Protein AF-A0A0F9H5P8-F1 (afdb_monomer_lite)

Foldseek 3Di:
DPQQAFDPLPPPPPPPQKFAQVSQFRHDQAAQVNVCVRPVDGADDADLVDFAERHARQVLVPPDQQDKDKFWDWDDDPNDIDIDIDIDGNVVRHHGRHFADDQAAADDQDAFQKWKAFQPPGDTDGDDQLQKDAQVLLQVVLVQQVFPHKDFDADDDRIGMDGDPPGRIGRMWTHHPLRETDTSSNVVCQQQVRHDPFDWGWDHDSYDIGTGGPVVVGDRHDDPDDHDDRGGDDDDPQWDWDQDPPRRIMIGGPPPVVVVVVVVVVVVVVVVVVVVD

Radius of gyration: 31.93 Å; chains: 1; bounding box: 77×41×96 Å

Structure (mmCIF, N/CA/C/O backbone):
data_AF-A0A0F9H5P8-F1
#
_entry.id   AF-A0A0F9H5P8-F1
#
loop_
_atom_site.group_PDB
_atom_site.id
_atom_site.type_symbol
_atom_site.label_atom_id
_atom_site.label_alt_id
_atom_site.label_comp_id
_atom_site.label_asym_id
_atom_site.label_entity_id
_atom_site.label_seq_id
_atom_site.pdbx_PDB_ins_code
_atom_site.Cartn_x
_atom_site.Cartn_y
_atom_site.Cartn_z
_atom_site.occupancy
_atom_site.B_iso_or_equiv
_atom_site.auth_seq_id
_atom_site.auth_comp_id
_atom_site.auth_asym_id
_atom_site.auth_atom_id
_atom_site.pdbx_PDB_model_num
ATOM 1 N N . MET A 1 1 ? -21.920 -11.836 7.258 1.00 56.94 1 MET A N 1
ATOM 2 C CA . MET A 1 1 ? -21.826 -10.530 7.942 1.00 56.94 1 MET A CA 1
ATOM 3 C C . MET A 1 1 ? -20.749 -9.706 7.250 1.00 56.94 1 MET A C 1
ATOM 5 O O . MET A 1 1 ? -19.663 -10.237 7.044 1.00 56.94 1 MET A O 1
ATOM 9 N N . ASN A 1 2 ? -21.052 -8.481 6.811 1.00 76.88 2 ASN A N 1
ATOM 10 C CA . ASN A 1 2 ? -20.063 -7.608 6.172 1.00 76.88 2 ASN A CA 1
ATOM 11 C C . ASN A 1 2 ? -19.188 -6.967 7.260 1.00 76.88 2 ASN A C 1
ATOM 13 O O . ASN A 1 2 ? -19.676 -6.137 8.017 1.00 76.88 2 ASN A O 1
ATOM 17 N N . ILE A 1 3 ? -17.913 -7.358 7.347 1.00 78.06 3 ILE A N 1
ATOM 18 C CA . ILE A 1 3 ? -16.973 -6.891 8.387 1.00 78.06 3 ILE A CA 1
ATOM 19 C C . ILE A 1 3 ? -16.623 -5.396 8.301 1.00 78.06 3 ILE A C 1
ATOM 21 O O . ILE A 1 3 ? -15.940 -4.882 9.183 1.00 78.06 3 ILE A O 1
ATOM 25 N N . PHE A 1 4 ? -17.051 -4.720 7.232 1.00 83.00 4 PHE A N 1
ATOM 26 C CA . PHE A 1 4 ? -16.803 -3.299 6.984 1.00 83.00 4 PHE A CA 1
ATOM 27 C C . PHE A 1 4 ? -18.052 -2.430 7.089 1.00 83.00 4 PHE A C 1
ATOM 29 O O . PHE A 1 4 ? -17.992 -1.235 6.814 1.00 83.00 4 PHE A O 1
ATOM 36 N N . THR A 1 5 ? -19.190 -3.030 7.416 1.00 78.56 5 THR A N 1
ATOM 37 C CA . THR A 1 5 ? -20.396 -2.288 7.757 1.00 78.56 5 THR A CA 1
ATOM 38 C C . THR A 1 5 ? -20.425 -2.176 9.273 1.00 78.56 5 THR A C 1
ATOM 40 O O . THR A 1 5 ? -20.138 -3.183 9.931 1.00 78.56 5 THR A O 1
ATOM 43 N N . PRO A 1 6 ? -20.759 -1.000 9.836 1.00 75.56 6 PRO A N 1
ATOM 44 C CA . PRO A 1 6 ? -21.049 -0.908 11.253 1.00 75.56 6 PRO A CA 1
ATOM 45 C C . PRO A 1 6 ? -22.032 -2.017 11.596 1.00 75.56 6 PRO A C 1
ATOM 47 O O . PRO A 1 6 ? -23.073 -2.157 10.946 1.00 75.56 6 PRO A O 1
ATOM 50 N N . THR A 1 7 ? -21.683 -2.845 12.570 1.00 73.06 7 THR A N 1
ATOM 51 C CA . THR A 1 7 ? -22.645 -3.819 13.065 1.00 73.06 7 THR A CA 1
ATOM 52 C C . THR A 1 7 ? -23.788 -2.988 13.626 1.00 73.06 7 THR A C 1
ATOM 54 O O . THR A 1 7 ? -23.564 -2.217 14.562 1.00 73.06 7 THR A O 1
ATOM 57 N N . ALA A 1 8 ? -24.974 -3.060 13.000 1.00 54.75 8 ALA A N 1
ATOM 58 C CA . ALA A 1 8 ? -26.185 -2.530 13.611 1.00 54.75 8 ALA A CA 1
ATOM 59 C C . ALA A 1 8 ? -26.162 -3.079 15.025 1.00 54.75 8 ALA A C 1
ATOM 61 O O . ALA A 1 8 ? -25.988 -4.287 15.159 1.00 54.75 8 ALA A O 1
ATOM 62 N N . ALA A 1 9 ? -26.175 -2.196 16.024 1.00 50.94 9 ALA A N 1
ATOM 63 C CA . ALA A 1 9 ? -26.099 -2.582 17.418 1.00 50.94 9 ALA A CA 1
ATOM 64 C C . ALA A 1 9 ? -27.133 -3.686 17.638 1.00 50.94 9 ALA A C 1
ATOM 66 O O . ALA A 1 9 ? -28.323 -3.402 17.754 1.00 50.94 9 ALA A O 1
ATOM 67 N N . GLU A 1 10 ? -26.710 -4.952 17.604 1.00 50.00 10 GLU A N 1
ATOM 68 C CA . GLU A 1 10 ? -27.550 -6.006 18.117 1.00 50.00 10 GLU A CA 1
ATOM 69 C C . GLU A 1 10 ? -27.651 -5.614 19.578 1.00 50.00 10 GLU A C 1
ATOM 71 O O . GLU A 1 10 ? -26.646 -5.522 20.292 1.00 50.00 10 GLU A O 1
ATOM 76 N N . ILE A 1 11 ? -28.860 -5.216 19.970 1.00 52.25 11 ILE A N 1
ATOM 77 C CA . ILE A 1 11 ? -29.235 -5.147 21.367 1.00 52.25 11 ILE A CA 1
ATOM 78 C C . ILE A 1 11 ? -28.960 -6.568 21.842 1.00 52.25 11 ILE A C 1
ATOM 80 O O . ILE A 1 11 ? -29.710 -7.491 21.516 1.00 52.25 11 ILE A O 1
ATOM 84 N N . PHE A 1 12 ? -27.792 -6.756 22.462 1.00 55.97 12 PHE A N 1
ATOM 85 C CA . PHE A 1 12 ? -27.402 -8.040 23.015 1.00 55.97 12 PHE A CA 1
ATOM 86 C C . PHE A 1 12 ? -28.536 -8.469 23.930 1.00 55.97 12 PHE A C 1
ATOM 88 O O . PHE A 1 12 ? -29.183 -7.606 24.536 1.00 55.97 12 PHE A O 1
ATOM 95 N N . PRO A 1 13 ? -28.866 -9.766 23.919 1.00 49.66 13 PRO A N 1
ATOM 96 C CA . PRO A 1 13 ? -30.153 -10.203 24.400 1.00 49.66 13 PRO A CA 1
ATOM 97 C C . PRO A 1 13 ? -30.341 -9.691 25.841 1.00 49.66 13 PRO A C 1
ATOM 99 O O . PRO A 1 13 ? -29.391 -9.697 26.631 1.00 49.66 13 PRO A O 1
ATOM 102 N N . PRO A 1 14 ? -31.528 -9.137 26.155 1.00 52.06 14 PRO A N 1
ATOM 103 C CA . PRO A 1 14 ? -31.796 -8.406 27.399 1.00 52.06 14 PRO A CA 1
ATOM 104 C C . PRO A 1 14 ? -31.670 -9.266 28.671 1.00 52.06 14 PRO A C 1
ATOM 106 O O . PRO A 1 14 ? -31.975 -8.799 29.763 1.00 52.06 14 PRO A O 1
ATOM 109 N N . ASP A 1 15 ? -31.258 -10.523 28.531 1.00 58.97 15 ASP A N 1
ATOM 110 C CA . ASP A 1 15 ? -31.030 -11.510 29.576 1.00 58.97 15 ASP A CA 1
ATOM 111 C C . ASP A 1 15 ? -29.570 -11.569 30.068 1.00 58.97 15 ASP A C 1
ATOM 113 O O . ASP A 1 15 ? -29.318 -12.148 31.127 1.00 58.97 15 ASP A O 1
ATOM 117 N N . LEU A 1 16 ? -28.603 -10.965 29.363 1.00 66.50 16 LEU A N 1
ATOM 118 C CA . LEU A 1 16 ? -27.221 -10.874 29.846 1.00 66.50 16 LEU A CA 1
ATOM 119 C C . LEU A 1 16 ? -27.033 -9.670 30.774 1.00 66.50 16 LEU A C 1
ATOM 121 O O . LEU A 1 16 ? -26.743 -8.563 30.331 1.00 66.50 16 LEU A O 1
ATOM 125 N N . GLU A 1 17 ? -27.101 -9.929 32.082 1.00 78.00 17 GLU A N 1
ATOM 126 C CA . GLU A 1 17 ? -26.876 -8.932 33.142 1.00 78.00 17 GLU A CA 1
ATOM 127 C C . GLU A 1 17 ? -25.480 -8.276 33.054 1.00 78.00 17 GLU A C 1
ATOM 129 O O . GLU A 1 17 ? -25.286 -7.118 33.433 1.00 78.00 17 GLU A O 1
ATOM 134 N N . ILE A 1 18 ? -24.495 -9.020 32.534 1.00 83.38 18 ILE A N 1
ATOM 135 C CA . ILE A 1 18 ? -23.106 -8.587 32.362 1.00 83.38 18 ILE A CA 1
ATOM 136 C C . ILE A 1 18 ? -22.553 -9.147 31.049 1.00 83.38 18 ILE A C 1
ATOM 138 O O . ILE A 1 18 ? -22.651 -10.349 30.796 1.00 83.38 18 ILE A O 1
ATOM 142 N N . TYR A 1 19 ? -21.895 -8.309 30.244 1.00 85.81 19 TYR A N 1
ATOM 143 C CA . TYR A 1 19 ? -21.224 -8.756 29.022 1.00 85.81 19 TYR A CA 1
ATOM 144 C C . TYR A 1 19 ? -19.931 -7.976 28.704 1.00 85.81 19 TYR A C 1
ATOM 146 O O . TYR A 1 19 ? -19.702 -6.877 29.226 1.00 85.81 19 TYR A O 1
ATOM 154 N N . PRO A 1 20 ? -19.027 -8.531 27.868 1.00 87.06 20 PRO A N 1
ATOM 155 C CA . PRO A 1 20 ? -17.746 -7.900 27.566 1.00 87.06 20 PRO A CA 1
ATOM 156 C C . PRO A 1 20 ? -17.921 -6.584 26.815 1.00 87.06 20 PRO A C 1
ATOM 158 O O . PRO A 1 20 ? -18.622 -6.521 25.810 1.00 87.06 20 PRO A O 1
ATOM 161 N N . VAL A 1 21 ? -17.174 -5.553 27.203 1.00 87.75 21 VAL A N 1
ATOM 162 C CA . VAL A 1 21 ? -17.231 -4.240 26.537 1.00 87.75 21 VAL A CA 1
ATOM 163 C C . VAL A 1 21 ? -16.842 -4.274 25.051 1.00 87.75 21 VAL A C 1
ATOM 165 O O . VAL A 1 21 ? -17.255 -3.413 24.281 1.00 87.75 21 VAL A O 1
ATOM 168 N N . ALA A 1 22 ? -16.108 -5.304 24.614 1.00 86.69 22 ALA A N 1
ATOM 169 C CA . ALA A 1 22 ? -15.807 -5.542 23.202 1.00 86.69 22 ALA A CA 1
ATOM 170 C C . ALA A 1 22 ? -17.071 -5.697 22.333 1.00 86.69 22 ALA A C 1
ATOM 172 O O . ALA A 1 22 ? -17.008 -5.448 21.133 1.00 86.69 22 ALA A O 1
ATOM 173 N N . MET A 1 23 ? -18.211 -6.055 22.932 1.00 87.06 23 MET A N 1
ATOM 174 C CA . MET A 1 23 ? -19.513 -6.105 22.263 1.00 87.06 23 MET A CA 1
ATOM 175 C C . MET A 1 23 ? -20.056 -4.721 21.880 1.00 87.06 23 MET A C 1
ATOM 177 O O . MET A 1 23 ? -20.926 -4.627 21.023 1.00 87.06 23 MET A O 1
ATOM 181 N N . LEU A 1 24 ? -19.534 -3.634 22.459 1.00 89.25 24 LEU A N 1
ATOM 182 C CA . LEU A 1 24 ? -19.890 -2.276 22.038 1.00 89.25 24 LEU A CA 1
ATOM 183 C C . LEU A 1 24 ? -19.182 -1.848 20.745 1.00 89.25 24 LEU A C 1
ATOM 185 O O . LEU A 1 24 ? -19.555 -0.828 20.167 1.00 89.25 24 LEU A O 1
ATOM 189 N N . ALA A 1 25 ? -18.143 -2.566 20.305 1.00 91.56 25 ALA A N 1
ATOM 190 C CA . ALA A 1 25 ? -17.364 -2.201 19.127 1.00 91.56 25 ALA A CA 1
ATOM 191 C C . ALA A 1 25 ? -18.203 -2.314 17.845 1.00 91.56 25 ALA A C 1
ATOM 193 O O . ALA A 1 25 ? -18.763 -3.365 17.548 1.00 91.56 25 ALA A O 1
ATOM 194 N N . LEU A 1 26 ? -18.232 -1.245 17.045 1.00 92.56 26 LEU A N 1
ATOM 195 C CA . LEU A 1 26 ? -18.988 -1.205 15.787 1.00 92.56 26 LEU A CA 1
ATOM 196 C C . LEU A 1 26 ? -18.346 -2.050 14.680 1.00 92.56 26 LEU A C 1
ATOM 198 O O . LEU A 1 26 ? -19.028 -2.463 13.741 1.00 92.56 26 LEU A O 1
ATOM 202 N N . PHE A 1 27 ? -17.045 -2.324 14.798 1.00 93.31 27 PHE A N 1
ATOM 203 C CA . PHE A 1 27 ? -16.263 -3.072 13.819 1.00 93.31 27 PHE A CA 1
ATOM 204 C C . PHE A 1 27 ? -15.384 -4.125 14.497 1.00 93.31 27 PHE A C 1
ATOM 206 O O . PHE A 1 27 ? -14.883 -3.907 15.604 1.00 93.31 27 PHE A O 1
ATOM 213 N N . PRO A 1 28 ? -15.103 -5.252 13.826 1.00 91.88 28 PRO A N 1
ATOM 214 C CA . PRO A 1 28 ? -14.116 -6.201 14.311 1.00 91.88 28 PRO A CA 1
ATOM 215 C C . PRO A 1 28 ? -12.698 -5.619 14.234 1.00 91.88 28 PRO A C 1
ATOM 217 O O . PRO A 1 28 ? -12.333 -4.922 13.289 1.00 91.88 28 PRO A O 1
ATOM 220 N N . ARG A 1 29 ? -11.842 -5.997 15.191 1.00 92.62 29 ARG A N 1
ATOM 221 C CA . ARG A 1 29 ? -10.393 -5.751 15.114 1.00 92.62 29 ARG A CA 1
ATOM 222 C C . ARG A 1 29 ? -9.750 -6.689 14.085 1.00 92.62 29 ARG A C 1
ATOM 224 O O . ARG A 1 29 ? -9.673 -7.906 14.306 1.00 92.62 29 ARG A O 1
ATOM 231 N N . LEU A 1 30 ? -9.249 -6.126 12.988 1.00 93.81 30 LEU A N 1
ATOM 232 C CA . LEU A 1 30 ? -8.639 -6.851 11.874 1.00 93.81 30 LEU A CA 1
ATOM 233 C C . LEU A 1 30 ? -7.114 -7.017 12.007 1.00 93.81 30 LEU A C 1
ATOM 235 O O . LEU A 1 30 ? -6.375 -6.182 12.535 1.00 93.81 30 LEU A O 1
ATOM 239 N N . THR A 1 31 ? -6.638 -8.129 11.456 1.00 92.88 31 THR A N 1
ATOM 240 C CA . THR A 1 31 ? -5.234 -8.393 11.112 1.00 92.88 31 THR A CA 1
ATOM 241 C C . THR A 1 31 ? -5.159 -8.660 9.610 1.00 92.88 31 THR A C 1
ATOM 243 O O . THR A 1 31 ? -6.193 -8.897 8.983 1.00 92.88 31 THR A O 1
ATOM 246 N N . ARG A 1 32 ? -3.960 -8.660 9.010 1.00 92.50 32 ARG A N 1
ATOM 247 C CA . ARG A 1 32 ? -3.812 -8.987 7.577 1.00 92.50 32 ARG A CA 1
ATOM 248 C C . ARG A 1 32 ? -4.370 -10.382 7.254 1.00 92.50 32 ARG A C 1
ATOM 250 O O . ARG A 1 32 ? -5.042 -10.547 6.241 1.00 92.50 32 ARG A O 1
ATOM 257 N N . ALA A 1 33 ? -4.177 -11.346 8.160 1.00 91.81 33 ALA A N 1
ATOM 258 C CA . ALA A 1 33 ? -4.736 -12.694 8.049 1.00 91.81 33 ALA A CA 1
ATOM 259 C C . ALA A 1 33 ? -6.273 -12.702 8.107 1.00 91.81 33 ALA A C 1
ATOM 261 O O . ALA A 1 33 ? -6.904 -13.276 7.223 1.00 91.81 33 ALA A O 1
ATOM 262 N N . LYS A 1 34 ? -6.882 -12.014 9.089 1.00 92.81 34 LYS A N 1
ATOM 263 C CA . LYS A 1 34 ? -8.350 -11.895 9.171 1.00 92.81 34 LYS A CA 1
ATOM 264 C C . LYS A 1 34 ? -8.925 -11.190 7.944 1.00 92.81 34 LYS A C 1
ATOM 266 O O . LYS A 1 34 ? -9.921 -11.645 7.400 1.00 92.81 34 LYS A O 1
ATOM 271 N N . TYR A 1 35 ? -8.287 -10.111 7.482 1.00 93.88 35 TYR A N 1
ATOM 272 C CA . TYR A 1 35 ? -8.702 -9.419 6.261 1.00 93.88 35 TYR A CA 1
ATOM 273 C C . TYR A 1 35 ? -8.726 -10.391 5.077 1.00 93.88 35 TYR A C 1
ATOM 275 O O . TYR A 1 35 ? -9.774 -10.550 4.463 1.00 93.88 35 TYR A O 1
ATOM 283 N N . ARG A 1 36 ? -7.624 -11.118 4.834 1.00 94.06 36 ARG A N 1
ATOM 284 C CA . ARG A 1 36 ? -7.530 -12.103 3.744 1.00 94.06 36 ARG A CA 1
ATOM 285 C C . ARG A 1 36 ? -8.567 -13.216 3.862 1.00 94.06 36 ARG A C 1
ATOM 287 O O . ARG A 1 36 ? -9.157 -13.597 2.859 1.00 94.06 36 ARG A O 1
ATOM 294 N N . GLN A 1 37 ? -8.828 -13.702 5.074 1.00 93.25 37 GLN A N 1
ATOM 295 C CA . GLN A 1 37 ? -9.871 -14.696 5.322 1.00 93.25 37 GLN A CA 1
ATOM 296 C C . GLN A 1 37 ? -11.271 -14.179 4.952 1.00 93.25 37 GLN A C 1
ATOM 298 O O . GLN A 1 37 ? -12.082 -14.943 4.436 1.00 93.25 37 GLN A O 1
ATOM 303 N N . HIS A 1 38 ? -11.563 -12.902 5.215 1.00 90.50 38 HIS A N 1
ATOM 304 C CA . HIS A 1 38 ? -12.881 -12.316 4.970 1.00 90.50 38 HIS A CA 1
ATOM 305 C C . HIS A 1 38 ? -13.091 -11.813 3.537 1.00 90.50 38 HIS A C 1
ATOM 307 O O . HIS A 1 38 ? -14.225 -11.840 3.065 1.00 90.50 38 HIS A O 1
ATOM 313 N N . THR A 1 39 ? -12.047 -11.332 2.858 1.00 92.25 39 THR A N 1
ATOM 314 C CA . THR A 1 39 ? -12.164 -10.714 1.523 1.00 92.25 39 THR A CA 1
ATOM 315 C C . THR A 1 39 ? -11.650 -11.593 0.389 1.00 92.25 39 THR A C 1
ATOM 317 O O . THR A 1 39 ? -11.977 -11.335 -0.762 1.00 92.25 39 THR A O 1
ATOM 320 N N . GLY A 1 40 ? -10.825 -12.603 0.683 1.00 93.94 40 GLY A N 1
ATOM 321 C CA . GLY A 1 40 ? -10.060 -13.336 -0.331 1.00 93.94 40 GLY A CA 1
ATOM 322 C C . GLY A 1 40 ? -8.868 -12.550 -0.893 1.00 93.94 40 GLY A C 1
ATOM 323 O O . GLY A 1 40 ? -8.091 -13.089 -1.676 1.00 93.94 40 GLY A O 1
ATOM 324 N N . GLU A 1 41 ? -8.678 -11.302 -0.461 1.00 93.56 41 GLU A N 1
ATOM 325 C CA . GLU A 1 41 ? -7.643 -10.393 -0.947 1.00 93.56 41 GLU A CA 1
ATOM 326 C C . GLU A 1 41 ? -6.638 -10.077 0.159 1.00 93.56 41 GLU A C 1
ATOM 328 O O . GLU A 1 41 ? -6.952 -10.067 1.347 1.00 93.56 41 GLU A O 1
ATOM 333 N N . GLN A 1 42 ? -5.402 -9.756 -0.204 1.00 93.88 42 GLN A N 1
ATOM 334 C CA . GLN A 1 42 ? -4.469 -9.190 0.762 1.00 93.88 42 GLN A CA 1
ATOM 335 C C . GLN A 1 42 ? -4.861 -7.742 1.113 1.00 93.88 42 GLN A C 1
ATOM 337 O O . GLN A 1 42 ? -5.322 -6.991 0.261 1.00 93.88 42 GLN A O 1
ATOM 342 N N . ALA A 1 43 ? -4.648 -7.331 2.366 1.00 92.94 43 ALA A N 1
ATOM 343 C CA . ALA A 1 43 ? -4.854 -5.942 2.775 1.00 92.94 43 ALA A CA 1
ATOM 344 C C . ALA A 1 43 ? -3.888 -4.988 2.046 1.00 92.94 43 ALA A C 1
ATOM 346 O O . ALA A 1 43 ? -2.765 -5.410 1.750 1.00 9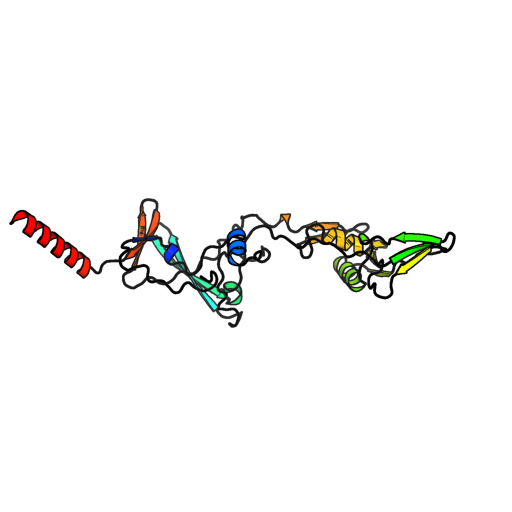2.94 43 ALA A O 1
ATOM 347 N N . PRO A 1 44 ? -4.252 -3.709 1.833 1.00 92.38 44 PRO A N 1
ATOM 348 C CA . PRO A 1 44 ? -3.357 -2.715 1.239 1.00 92.38 44 PRO A CA 1
ATOM 349 C C . PRO A 1 44 ? -1.970 -2.655 1.913 1.00 92.38 44 PRO A C 1
ATOM 351 O O . PRO A 1 44 ? -1.824 -3.107 3.061 1.00 92.38 44 PRO A O 1
ATOM 354 N N . PRO A 1 45 ? -0.939 -2.140 1.220 1.00 90.81 45 PRO A N 1
ATOM 355 C CA . PRO A 1 45 ? 0.378 -1.928 1.813 1.00 90.81 45 PRO A CA 1
ATOM 356 C C . PRO A 1 45 ? 0.308 -1.099 3.101 1.00 90.81 45 PRO A C 1
ATOM 358 O O . PRO A 1 45 ? -0.536 -0.218 3.239 1.00 90.81 45 PRO A O 1
ATOM 361 N N . TRP A 1 46 ? 1.192 -1.402 4.052 1.00 89.94 46 TRP A N 1
ATOM 362 C CA . TRP A 1 46 ? 1.354 -0.602 5.265 1.00 89.94 46 TRP A CA 1
ATOM 363 C C . TRP A 1 46 ? 1.916 0.784 4.922 1.00 89.94 46 TRP A C 1
ATOM 365 O O . TRP A 1 46 ? 2.897 0.882 4.183 1.00 89.94 46 TRP A O 1
ATOM 375 N N . GLU A 1 47 ? 1.332 1.838 5.495 1.00 89.50 47 GLU A N 1
ATOM 376 C CA . GLU A 1 47 ? 1.779 3.225 5.341 1.00 89.50 47 GLU A CA 1
ATOM 377 C C . GLU A 1 47 ? 2.340 3.750 6.677 1.00 89.50 47 GLU A C 1
ATOM 379 O O . GLU A 1 47 ? 1.566 4.179 7.540 1.00 89.50 47 GLU A O 1
ATOM 384 N N . PRO A 1 48 ? 3.679 3.773 6.866 1.00 84.88 48 PRO A N 1
ATOM 385 C CA . PRO A 1 48 ? 4.300 4.177 8.131 1.00 84.88 48 PRO A CA 1
ATOM 386 C C . PRO A 1 48 ? 3.990 5.614 8.561 1.00 84.88 48 PRO A C 1
ATOM 388 O O . PRO A 1 48 ? 4.076 5.942 9.741 1.00 84.88 48 PRO A O 1
ATOM 391 N N . SER A 1 49 ? 3.628 6.499 7.630 1.00 88.06 49 SER A N 1
ATOM 392 C CA . SER A 1 49 ? 3.242 7.876 7.954 1.00 88.06 49 SER A CA 1
ATOM 393 C C . SER A 1 49 ? 1.922 7.946 8.727 1.00 88.06 49 SER A C 1
ATOM 395 O O . SER A 1 49 ? 1.725 8.871 9.515 1.00 88.06 49 SER A O 1
ATOM 397 N N . ARG A 1 50 ? 1.048 6.947 8.586 1.00 89.38 50 ARG A N 1
ATOM 398 C CA . ARG A 1 50 ? -0.261 6.875 9.240 1.00 89.38 50 ARG A CA 1
ATOM 399 C C . ARG A 1 50 ? -0.208 5.966 10.464 1.00 89.38 50 ARG A C 1
ATOM 401 O O . ARG A 1 50 ? 0.572 5.022 10.517 1.00 89.38 50 ARG A O 1
ATOM 408 N N . ARG A 1 51 ? -1.060 6.241 11.455 1.00 91.56 51 ARG A N 1
ATOM 409 C CA . ARG A 1 51 ? -1.205 5.379 12.641 1.00 91.56 51 ARG A CA 1
ATOM 410 C C . ARG A 1 51 ? -1.766 4.016 12.242 1.00 91.56 51 ARG A C 1
ATOM 412 O O . ARG A 1 51 ? -2.491 3.908 11.250 1.00 91.56 51 ARG A O 1
ATOM 419 N N . ILE A 1 52 ? -1.493 2.995 13.052 1.00 93.56 52 ILE A N 1
ATOM 420 C CA . ILE A 1 52 ? -2.176 1.702 12.937 1.00 93.56 52 ILE A CA 1
ATOM 421 C C . ILE A 1 52 ? -3.688 1.925 13.047 1.00 93.56 52 ILE A C 1
ATOM 423 O O . ILE A 1 52 ? -4.157 2.632 13.942 1.00 93.56 52 ILE A O 1
ATOM 427 N N . LYS A 1 53 ? -4.448 1.302 12.142 1.00 95.31 53 LYS A N 1
ATOM 428 C CA . LYS A 1 53 ? -5.913 1.296 12.173 1.00 95.31 53 LYS A CA 1
ATOM 429 C C . LYS A 1 53 ? -6.443 -0.049 11.693 1.00 95.31 53 LYS A C 1
ATOM 431 O O . LYS A 1 53 ? -6.266 -0.424 10.531 1.00 95.31 53 LYS A O 1
ATOM 436 N N . ARG A 1 54 ? -7.097 -0.776 12.603 1.00 95.19 54 ARG A N 1
ATOM 437 C CA . ARG A 1 54 ? -7.528 -2.171 12.403 1.00 95.19 54 ARG A CA 1
ATOM 438 C C . ARG A 1 54 ? -9.012 -2.342 12.100 1.00 95.19 54 ARG A C 1
ATOM 440 O O . ARG A 1 54 ? -9.537 -3.440 12.236 1.00 95.19 54 ARG A O 1
ATOM 447 N N . TRP A 1 55 ? -9.676 -1.277 11.688 1.00 95.62 55 TRP A N 1
ATOM 448 C CA . TRP A 1 55 ? -11.090 -1.259 11.335 1.00 95.62 55 TRP A CA 1
ATOM 449 C C . TRP A 1 55 ? -11.302 -0.303 10.161 1.00 95.62 55 TRP A C 1
ATOM 451 O O . TRP A 1 55 ? -10.492 0.601 9.934 1.00 95.62 55 TRP A O 1
ATOM 461 N N . ALA A 1 56 ? -12.374 -0.507 9.407 1.00 95.62 56 ALA A N 1
ATOM 462 C CA . ALA A 1 56 ? -12.751 0.378 8.316 1.00 95.62 56 ALA A CA 1
ATOM 463 C C . ALA A 1 56 ? -14.265 0.374 8.128 1.00 95.62 56 ALA A C 1
ATOM 465 O O . ALA A 1 56 ? -14.881 -0.690 8.176 1.00 95.62 56 ALA A O 1
ATOM 466 N N . ASP A 1 57 ? -14.818 1.555 7.870 1.00 94.81 57 ASP A N 1
ATOM 467 C CA . ASP A 1 57 ? -16.207 1.740 7.474 1.00 94.81 57 ASP A CA 1
ATOM 468 C C . ASP A 1 57 ? -16.296 1.908 5.954 1.00 94.81 57 ASP A C 1
ATOM 470 O O . ASP A 1 57 ? -16.088 2.994 5.413 1.00 94.81 57 ASP A O 1
ATOM 474 N N . ARG A 1 58 ? -16.596 0.821 5.238 1.00 90.38 58 ARG A N 1
ATOM 475 C CA . ARG A 1 58 ? -16.736 0.879 3.773 1.00 90.38 58 ARG A CA 1
ATOM 476 C C . ARG A 1 58 ? -18.088 1.424 3.318 1.00 90.38 58 ARG A C 1
ATOM 478 O O . ARG A 1 58 ? -18.282 1.571 2.115 1.00 90.38 58 ARG A O 1
ATOM 485 N N . THR A 1 59 ? -19.006 1.748 4.232 1.00 90.31 59 THR A N 1
ATOM 486 C CA . THR A 1 59 ? -20.258 2.431 3.863 1.00 90.31 59 THR A CA 1
ATOM 487 C C . THR A 1 59 ? -20.016 3.878 3.429 1.00 90.31 59 THR A C 1
ATOM 489 O O . THR A 1 59 ? -20.821 4.442 2.697 1.00 90.31 59 THR A O 1
ATOM 492 N N . LEU A 1 60 ? -18.857 4.444 3.780 1.00 90.88 60 LEU A N 1
ATOM 493 C CA . LEU A 1 60 ? -18.437 5.799 3.416 1.00 90.88 60 LEU A CA 1
ATOM 494 C C . LEU A 1 60 ? -17.832 5.910 2.007 1.00 90.88 60 LEU A C 1
ATOM 496 O O . LEU A 1 60 ? -17.274 6.951 1.675 1.00 90.88 60 LEU A O 1
ATOM 500 N N . GLY A 1 61 ? -17.908 4.865 1.176 1.00 79.06 61 GLY A N 1
ATOM 501 C CA . GLY A 1 61 ? -17.264 4.841 -0.146 1.00 79.06 61 GLY A CA 1
ATOM 502 C C . GLY A 1 61 ? -17.706 5.958 -1.104 1.00 79.06 61 GLY A C 1
ATOM 503 O O . GLY A 1 61 ? -16.946 6.311 -2.000 1.00 79.06 61 GLY A O 1
ATOM 504 N N . GLU A 1 62 ? -18.898 6.525 -0.895 1.00 87.38 62 GLU A N 1
ATOM 505 C CA . GLU A 1 62 ? -19.455 7.638 -1.683 1.00 87.38 62 GLU A CA 1
ATOM 506 C C . GLU A 1 62 ? -19.596 8.945 -0.877 1.00 87.38 62 GLU A C 1
ATOM 508 O O . GLU A 1 62 ? -20.100 9.942 -1.393 1.00 87.38 62 GLU A O 1
ATOM 513 N N . ALA A 1 63 ? -19.181 8.956 0.394 1.00 91.88 63 ALA A N 1
ATOM 514 C CA . ALA A 1 63 ? -19.245 10.148 1.235 1.00 91.88 63 ALA A CA 1
ATOM 515 C C . ALA A 1 63 ? -18.164 11.171 0.841 1.00 91.88 63 ALA A C 1
ATOM 517 O O . ALA A 1 63 ? -17.151 10.817 0.239 1.00 91.88 63 ALA A O 1
ATOM 518 N N . ASP A 1 64 ? -18.356 12.439 1.228 1.00 95.12 64 ASP A N 1
ATOM 519 C CA . ASP A 1 64 ? -17.319 13.471 1.099 1.00 95.12 64 ASP A CA 1
ATOM 520 C C . ASP A 1 64 ? -16.039 13.002 1.817 1.00 95.12 64 ASP A C 1
ATOM 522 O O . ASP A 1 64 ? -16.096 12.807 3.038 1.00 95.12 64 ASP A O 1
ATOM 526 N N . PRO A 1 65 ? -14.909 12.791 1.109 1.00 95.19 65 PRO A N 1
ATOM 527 C CA . PRO A 1 65 ? -13.693 12.233 1.694 1.00 95.19 65 PRO A CA 1
ATOM 528 C C . PRO A 1 65 ? -13.123 13.088 2.828 1.00 95.19 65 PRO A C 1
ATOM 530 O O . PRO A 1 65 ? -12.521 12.520 3.742 1.00 95.19 65 PRO A O 1
ATOM 533 N N . ASP A 1 66 ? -13.353 14.403 2.799 1.00 96.75 66 ASP A N 1
ATOM 534 C CA . ASP A 1 66 ? -12.888 15.357 3.812 1.00 96.75 66 ASP A CA 1
ATOM 535 C C . ASP A 1 66 ? -13.916 15.579 4.936 1.00 96.75 66 ASP A C 1
ATOM 537 O O . ASP A 1 66 ? -13.637 16.265 5.923 1.00 96.75 66 ASP A O 1
ATOM 541 N N . GLY A 1 67 ? -15.094 14.958 4.826 1.00 96.19 67 GLY A N 1
ATOM 542 C CA . GLY A 1 67 ? -16.130 15.003 5.848 1.00 96.19 67 GLY A CA 1
ATOM 543 C C . GLY A 1 67 ? -15.654 14.425 7.184 1.00 96.19 67 GLY A C 1
ATOM 544 O O . GLY A 1 67 ? -14.852 13.492 7.238 1.00 96.19 67 GLY A O 1
ATOM 545 N N . ALA A 1 68 ? -16.162 14.987 8.279 1.00 96.50 68 ALA A N 1
ATOM 546 C CA . ALA A 1 68 ? -15.812 14.579 9.634 1.00 96.50 68 ALA A CA 1
ATOM 547 C C . ALA A 1 68 ? -16.513 13.271 10.041 1.00 96.50 68 ALA A C 1
ATOM 549 O O . ALA A 1 68 ? -17.740 13.183 10.008 1.00 96.50 68 ALA A O 1
ATOM 550 N N . TYR A 1 69 ? -15.735 12.301 10.518 1.00 96.25 69 TYR A N 1
ATOM 551 C CA . TYR A 1 69 ? -16.202 11.039 11.083 1.00 96.25 69 TYR A CA 1
ATOM 552 C C . TYR A 1 69 ? -15.844 10.963 12.580 1.00 96.25 69 TYR A C 1
ATOM 554 O O . TYR A 1 69 ? -14.655 10.883 12.922 1.00 96.25 69 TYR A O 1
ATOM 562 N N . PRO A 1 70 ? -16.833 10.991 13.493 1.00 95.44 70 PRO A N 1
ATOM 563 C CA . PRO A 1 70 ? -16.581 10.901 14.925 1.00 95.44 70 PRO A CA 1
ATOM 564 C C . PRO A 1 70 ? -16.206 9.471 15.328 1.00 95.44 70 PRO A C 1
ATOM 566 O O . PRO A 1 70 ? -16.824 8.486 14.923 1.00 95.44 70 PRO A O 1
ATOM 569 N N . VAL A 1 71 ? -15.198 9.351 16.182 1.00 95.94 71 VAL A N 1
ATOM 570 C CA . VAL A 1 71 ? -14.741 8.091 16.765 1.00 95.94 71 VAL A CA 1
ATOM 571 C C . VAL A 1 71 ? -14.836 8.218 18.275 1.00 95.94 71 VAL A C 1
ATOM 573 O O . VAL A 1 71 ? -14.099 8.990 18.886 1.00 95.94 71 VAL A O 1
ATOM 576 N N . ARG A 1 72 ? -15.724 7.429 18.880 1.00 95.19 72 ARG A N 1
ATOM 577 C CA . ARG A 1 72 ? -15.938 7.382 20.328 1.00 95.19 72 ARG A CA 1
ATOM 578 C C . ARG A 1 72 ? -15.509 6.031 20.890 1.00 95.19 72 ARG A C 1
ATOM 580 O O . ARG A 1 72 ? -15.842 4.995 20.322 1.00 95.19 72 ARG A O 1
ATOM 587 N N . TRP A 1 73 ? -14.784 6.039 22.004 1.00 94.50 73 TRP A N 1
ATOM 588 C CA . TRP A 1 73 ? -14.320 4.837 22.709 1.00 94.50 73 TRP A CA 1
ATOM 589 C C . TRP A 1 73 ? -14.200 5.117 24.212 1.00 94.50 73 TRP A C 1
ATOM 591 O O . TRP A 1 73 ? -14.284 6.270 24.635 1.00 94.50 73 TRP A O 1
ATOM 601 N N . TYR A 1 74 ? -14.008 4.086 25.033 1.00 90.50 74 TYR A N 1
ATOM 602 C CA . TYR A 1 74 ? -13.689 4.267 26.452 1.00 90.50 74 TYR A CA 1
ATOM 603 C C . TYR A 1 74 ? -12.181 4.121 26.699 1.00 90.50 74 TYR A C 1
ATOM 605 O O . TYR A 1 74 ? -11.478 3.394 25.997 1.00 90.50 74 TYR A O 1
ATOM 613 N N . GLN A 1 75 ? -11.691 4.745 27.761 1.00 89.69 75 GLN A N 1
ATOM 614 C CA . GLN A 1 75 ? -10.332 4.584 28.264 1.00 89.69 75 GLN A CA 1
ATOM 615 C C . GLN A 1 75 ? -10.358 4.515 29.793 1.00 89.69 75 GLN A C 1
ATOM 617 O O . GLN A 1 75 ? -11.217 5.131 30.418 1.00 89.69 75 GLN A O 1
ATOM 622 N N . VAL A 1 76 ? -9.429 3.767 30.394 1.00 87.50 76 VAL A N 1
ATOM 623 C CA . VAL A 1 76 ? -9.223 3.793 31.849 1.00 87.50 76 VAL A CA 1
ATOM 624 C C . VAL A 1 76 ? -8.082 4.742 32.175 1.00 87.50 76 VAL A C 1
ATOM 626 O O . VAL A 1 76 ? -6.969 4.568 31.679 1.00 87.50 76 VAL A O 1
ATOM 629 N N . GLU A 1 77 ? -8.358 5.731 33.016 1.00 86.12 77 GLU A N 1
ATOM 630 C CA . GLU A 1 77 ? -7.392 6.714 33.502 1.00 86.12 77 GLU A CA 1
ATOM 631 C C . GLU A 1 77 ? -7.508 6.782 35.026 1.00 86.12 77 GLU A C 1
ATOM 633 O O . GLU A 1 77 ? -8.597 6.947 35.559 1.00 86.12 77 GLU A O 1
ATOM 638 N N . ALA A 1 78 ? -6.392 6.590 35.738 1.00 85.12 78 ALA A N 1
ATOM 639 C CA . ALA A 1 78 ? -6.347 6.621 37.207 1.00 85.12 78 ALA A CA 1
ATOM 640 C C . ALA A 1 78 ? -7.381 5.715 37.927 1.00 85.12 78 ALA A C 1
ATOM 642 O O . ALA A 1 78 ? -7.779 5.998 39.051 1.00 85.12 78 ALA A O 1
ATOM 643 N N . GLY A 1 79 ? -7.788 4.602 37.302 1.00 83.44 79 GLY A N 1
ATOM 644 C CA . GLY A 1 79 ? -8.775 3.670 37.864 1.00 83.44 79 GLY A CA 1
ATOM 645 C C . GLY A 1 79 ? -10.233 4.031 37.569 1.00 83.44 79 GLY A C 1
ATOM 646 O O . GLY A 1 79 ? -11.129 3.315 38.009 1.00 83.44 79 GLY A O 1
ATOM 647 N N . GLU A 1 80 ? -10.482 5.082 36.791 1.00 85.69 80 GLU A N 1
ATOM 648 C CA . GLU A 1 80 ? -11.816 5.488 36.354 1.00 85.69 80 GLU A CA 1
ATOM 649 C C . GLU A 1 80 ? -12.003 5.250 34.855 1.00 85.69 80 GLU A C 1
ATOM 651 O O . GLU A 1 80 ? -11.061 5.346 34.066 1.00 85.69 80 GLU A O 1
ATOM 656 N N . ILE A 1 81 ? -13.233 4.924 34.456 1.00 89.38 81 ILE A N 1
ATOM 657 C CA . ILE A 1 81 ? -13.599 4.722 33.053 1.00 89.38 81 ILE A CA 1
ATOM 658 C C . ILE A 1 81 ? -14.106 6.051 32.490 1.00 89.38 81 ILE A C 1
ATOM 660 O O . ILE A 1 81 ? -15.118 6.574 32.951 1.00 89.38 81 ILE A O 1
ATOM 664 N N . ALA A 1 82 ? -13.443 6.566 31.458 1.00 90.00 82 ALA A N 1
ATOM 665 C CA . ALA A 1 82 ? -13.821 7.794 30.772 1.00 90.00 82 ALA A CA 1
ATOM 666 C C . ALA A 1 82 ? -14.158 7.524 29.303 1.00 90.00 82 ALA A C 1
ATOM 668 O O . ALA A 1 82 ? -13.442 6.801 28.607 1.00 90.00 82 ALA A O 1
ATOM 669 N N . TRP A 1 83 ? -15.222 8.153 28.807 1.00 91.38 83 TRP A N 1
ATOM 670 C CA . TRP A 1 83 ? -15.476 8.231 27.371 1.00 91.38 83 TRP A CA 1
ATOM 671 C C . TRP A 1 83 ? -14.538 9.255 26.735 1.00 91.38 83 TRP A C 1
ATOM 673 O O . TRP A 1 83 ? -14.360 10.359 27.251 1.00 91.38 83 TRP A O 1
ATOM 683 N N . LYS A 1 84 ? -13.951 8.884 25.602 1.00 94.75 84 LYS A N 1
ATOM 684 C CA . LYS A 1 84 ? -13.103 9.731 24.770 1.00 94.75 84 LYS A CA 1
ATOM 685 C C . LYS A 1 84 ? -13.705 9.827 23.376 1.00 94.75 84 LYS A C 1
ATOM 687 O O . LYS A 1 84 ? -14.396 8.915 22.914 1.00 94.75 84 LYS A O 1
ATOM 692 N N . GLU A 1 85 ? -13.414 10.938 22.720 1.00 95.25 85 GLU A N 1
ATOM 693 C CA . GLU A 1 85 ? -13.853 11.210 21.363 1.00 95.25 85 GLU A CA 1
ATOM 694 C C . GLU A 1 85 ? -12.723 11.860 20.569 1.00 95.25 85 GLU A C 1
ATOM 696 O O . GLU A 1 85 ? -11.891 12.599 21.102 1.00 95.25 85 GLU A O 1
ATOM 701 N N . THR A 1 86 ? -12.674 11.545 19.285 1.00 95.44 86 THR A N 1
ATOM 702 C CA . THR A 1 86 ? -11.813 12.190 18.303 1.00 95.44 86 THR A CA 1
ATOM 703 C C . THR A 1 86 ? -12.538 12.219 16.968 1.00 95.44 86 THR A C 1
ATOM 705 O O . THR A 1 86 ? -13.522 11.506 16.775 1.00 95.44 86 THR A O 1
ATOM 708 N N . THR A 1 87 ? -12.031 13.012 16.035 1.00 96.62 87 THR A N 1
ATOM 709 C CA . THR A 1 87 ? -12.582 13.114 14.688 1.00 96.62 87 THR A CA 1
ATOM 710 C C . THR A 1 87 ? -11.493 12.759 13.692 1.00 96.62 87 THR A C 1
ATOM 712 O O . THR A 1 87 ? -10.366 13.241 13.803 1.00 96.62 87 THR A O 1
ATOM 715 N N . ILE A 1 88 ? -11.839 11.915 12.726 1.00 95.94 88 ILE A N 1
ATOM 716 C CA . ILE A 1 88 ? -11.017 11.606 11.551 1.00 95.94 88 ILE A CA 1
ATOM 717 C C . ILE A 1 88 ? -11.794 11.974 10.287 1.00 95.94 88 ILE A C 1
ATOM 719 O O . ILE A 1 88 ? -12.970 12.321 10.373 1.00 95.94 88 ILE A O 1
ATOM 723 N N . THR A 1 89 ? -11.169 11.915 9.115 1.00 96.88 89 THR A N 1
ATOM 724 C CA . THR A 1 89 ? -11.904 12.123 7.859 1.00 96.88 89 THR A CA 1
ATOM 725 C C . THR A 1 89 ? -12.651 10.857 7.438 1.00 96.88 89 THR A C 1
ATOM 727 O O . THR A 1 89 ? -12.273 9.746 7.821 1.00 96.88 89 THR A O 1
ATOM 730 N N . ASN A 1 90 ? -13.685 10.991 6.608 1.00 96.38 90 ASN A N 1
ATOM 731 C CA . ASN A 1 90 ? -14.381 9.848 6.013 1.00 96.38 90 ASN A CA 1
ATOM 732 C C . ASN A 1 90 ? -13.426 8.964 5.196 1.00 96.38 90 ASN A C 1
ATOM 734 O O . ASN A 1 90 ? -13.496 7.738 5.284 1.00 96.38 90 ASN A O 1
ATOM 738 N N . ALA A 1 91 ? -12.477 9.565 4.468 1.00 95.19 91 ALA A N 1
ATOM 739 C CA . ALA A 1 91 ? -11.437 8.820 3.761 1.00 95.19 91 ALA A CA 1
ATOM 740 C C . ALA A 1 91 ? -10.563 7.995 4.723 1.00 95.19 91 ALA A C 1
ATOM 742 O O . ALA A 1 91 ? -10.270 6.824 4.465 1.00 95.19 91 ALA A O 1
ATOM 743 N N . GLU A 1 92 ? -10.178 8.570 5.867 1.00 95.25 92 GLU A N 1
ATOM 744 C CA . GLU A 1 92 ? -9.437 7.838 6.892 1.00 95.25 92 GLU A CA 1
ATOM 745 C C . GLU A 1 92 ? -10.300 6.738 7.519 1.00 95.25 92 GLU A C 1
ATOM 747 O O . GLU A 1 92 ? -9.801 5.630 7.711 1.00 95.25 92 GLU A O 1
ATOM 752 N N . ALA A 1 93 ? -11.586 6.992 7.786 1.00 95.81 93 ALA A N 1
ATOM 753 C CA . ALA A 1 93 ? -12.551 6.032 8.323 1.00 95.81 93 ALA A CA 1
ATOM 754 C C . ALA A 1 93 ? -12.799 4.838 7.378 1.00 95.81 93 ALA A C 1
ATOM 756 O O . ALA A 1 93 ? -12.873 3.702 7.857 1.00 95.81 93 ALA A O 1
ATOM 757 N N . ALA A 1 94 ? -12.806 5.056 6.062 1.00 95.06 94 ALA A N 1
ATOM 758 C CA . ALA A 1 94 ? -12.989 4.020 5.042 1.00 95.06 94 ALA A CA 1
ATOM 759 C C . ALA A 1 94 ? -11.738 3.168 4.770 1.00 95.06 94 ALA A C 1
ATOM 761 O O . ALA A 1 94 ? -11.834 2.047 4.261 1.00 95.06 94 ALA A O 1
ATOM 762 N N . ALA A 1 95 ? -10.554 3.674 5.118 1.00 94.44 95 ALA A N 1
ATOM 763 C CA . ALA A 1 95 ? -9.290 3.003 4.855 1.00 94.44 95 ALA A CA 1
ATOM 764 C C . ALA A 1 95 ? -8.779 2.192 6.060 1.00 94.44 95 ALA A C 1
ATOM 766 O O . ALA A 1 95 ? -8.959 2.553 7.228 1.00 94.44 95 ALA A O 1
ATOM 767 N N . LEU A 1 96 ? -8.078 1.098 5.756 1.00 95.31 96 LEU A N 1
ATOM 768 C CA . LEU A 1 96 ? -7.266 0.352 6.716 1.00 95.31 96 LEU A CA 1
ATOM 769 C C . LEU A 1 96 ? -5.825 0.857 6.696 1.00 95.31 96 LEU A C 1
ATOM 771 O O . LEU A 1 96 ? -5.350 1.342 5.672 1.00 95.31 96 LEU A O 1
ATOM 775 N N . ASN A 1 97 ? -5.115 0.656 7.804 1.00 94.56 97 ASN A N 1
ATOM 776 C CA . ASN A 1 97 ? -3.661 0.751 7.838 1.00 94.56 97 ASN A CA 1
ATOM 777 C C . ASN A 1 97 ? -3.131 -0.361 8.753 1.00 94.56 97 ASN A C 1
ATOM 779 O O . ASN A 1 97 ? -2.956 -0.176 9.961 1.00 94.56 97 ASN A O 1
ATOM 783 N N . LEU A 1 98 ? -3.017 -1.567 8.186 1.00 92.94 98 LEU A N 1
ATOM 784 C CA . LEU A 1 98 ? -2.635 -2.777 8.914 1.00 92.94 98 LEU A CA 1
ATOM 785 C C . LEU A 1 98 ? -1.118 -2.988 8.814 1.00 92.94 98 LEU A C 1
ATOM 787 O O . LEU A 1 98 ? -0.635 -3.155 7.689 1.00 92.94 98 LEU A O 1
ATOM 791 N N . PRO A 1 99 ? -0.386 -3.046 9.943 1.00 89.69 99 PRO A N 1
ATOM 792 C CA . PRO A 1 99 ? 1.046 -3.315 9.926 1.00 89.69 99 PRO A CA 1
ATOM 793 C C . PRO A 1 99 ? 1.334 -4.734 9.429 1.00 89.69 99 PRO A C 1
ATOM 795 O O . PRO A 1 99 ? 0.456 -5.609 9.432 1.00 89.69 99 PRO A O 1
ATOM 798 N N . GLY A 1 100 ? 2.579 -4.939 9.009 1.00 85.50 100 GLY A N 1
ATOM 799 C CA . GLY A 1 100 ? 3.083 -6.210 8.508 1.00 85.50 100 GLY A CA 1
ATOM 800 C C . GLY A 1 100 ? 3.317 -6.237 6.999 1.00 85.50 100 GLY A C 1
ATOM 801 O O . GLY A 1 100 ? 2.993 -5.308 6.255 1.00 85.50 100 GLY A O 1
ATOM 802 N N . GLN A 1 101 ? 3.907 -7.343 6.556 1.00 83.81 101 GLN A N 1
ATOM 803 C CA . GLN A 1 101 ? 4.416 -7.507 5.199 1.00 83.81 101 GLN A CA 1
ATOM 804 C C . GLN A 1 101 ? 3.295 -7.573 4.147 1.00 83.81 101 GLN A C 1
ATOM 806 O O . GLN A 1 101 ? 2.221 -8.143 4.371 1.00 83.81 101 GLN A O 1
ATOM 811 N N . TYR A 1 102 ? 3.556 -6.983 2.982 1.00 90.00 102 TYR A N 1
ATOM 812 C CA . TYR A 1 102 ? 2.701 -7.058 1.800 1.00 90.00 102 TYR A CA 1
ATOM 813 C C . TYR A 1 102 ? 3.386 -7.929 0.743 1.00 90.00 102 TYR A C 1
ATOM 815 O O . TYR A 1 102 ? 4.530 -7.667 0.377 1.00 90.00 102 TYR A O 1
ATOM 823 N N . ASP A 1 103 ? 2.681 -8.939 0.241 1.00 91.06 103 ASP A N 1
ATOM 824 C CA . ASP A 1 103 ? 3.109 -9.746 -0.903 1.00 91.06 103 ASP A CA 1
ATOM 825 C C . ASP A 1 103 ? 2.993 -8.926 -2.199 1.00 91.06 103 ASP A C 1
ATOM 827 O O . ASP A 1 103 ? 1.894 -8.745 -2.729 1.00 91.06 103 ASP A O 1
ATOM 831 N N . TYR A 1 104 ? 4.113 -8.405 -2.702 1.00 92.94 104 TYR A N 1
ATOM 832 C CA . TYR A 1 104 ? 4.155 -7.693 -3.982 1.00 92.94 104 TYR A CA 1
ATOM 833 C C . TYR A 1 104 ? 4.208 -8.684 -5.157 1.00 92.94 104 TYR A C 1
ATOM 835 O O . TYR A 1 104 ? 4.891 -9.710 -5.058 1.00 92.94 104 TYR A O 1
ATOM 843 N N . PRO A 1 105 ? 3.527 -8.401 -6.288 1.00 94.00 105 PRO A N 1
ATOM 844 C CA . PRO A 1 105 ? 3.600 -9.246 -7.476 1.00 94.00 105 PRO A CA 1
ATOM 845 C C . PRO A 1 105 ? 5.046 -9.445 -7.926 1.00 94.00 105 PRO A C 1
ATOM 847 O O . PRO A 1 105 ? 5.803 -8.482 -8.041 1.00 94.00 105 PRO A O 1
ATOM 850 N N . LYS A 1 106 ? 5.443 -10.688 -8.201 1.00 94.38 106 LYS A N 1
ATOM 851 C CA . LYS A 1 106 ? 6.791 -10.970 -8.706 1.00 94.38 106 LYS A CA 1
ATOM 852 C C . LYS A 1 106 ? 6.989 -10.313 -10.069 1.00 94.38 106 LYS A C 1
ATOM 854 O O . LYS A 1 106 ? 6.080 -10.298 -10.895 1.00 94.38 106 LYS 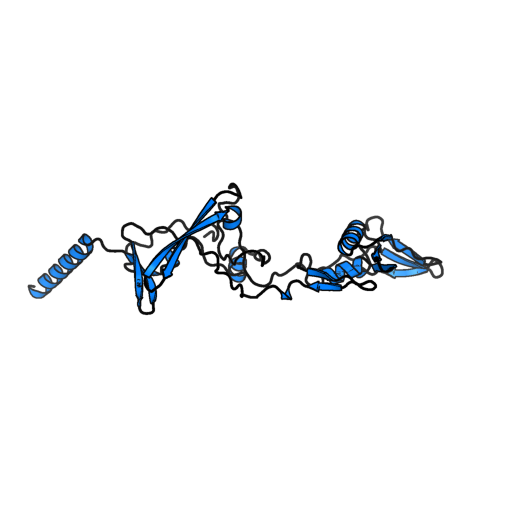A O 1
ATOM 859 N N . TRP A 1 107 ? 8.187 -9.793 -10.303 1.00 94.31 107 TRP A N 1
ATOM 860 C CA . TRP A 1 107 ? 8.567 -9.329 -11.628 1.00 94.31 107 TRP A CA 1
ATOM 861 C C . TRP A 1 107 ? 8.937 -10.522 -12.500 1.00 94.31 107 TRP A C 1
ATOM 863 O O . TRP A 1 107 ? 9.936 -11.192 -12.249 1.00 94.31 107 TRP A O 1
ATOM 873 N N . ASP A 1 108 ? 8.096 -10.779 -13.495 1.00 94.62 108 ASP A N 1
ATOM 874 C CA . ASP A 1 108 ? 8.253 -11.861 -14.462 1.00 94.62 108 ASP A CA 1
ATOM 875 C C . ASP A 1 108 ? 8.039 -11.293 -15.875 1.00 94.62 108 ASP A C 1
ATOM 877 O O . ASP A 1 108 ? 6.914 -11.264 -16.383 1.00 94.62 108 ASP A O 1
ATOM 881 N N . PRO A 1 109 ? 9.076 -10.682 -16.477 1.00 92.44 109 PRO A N 1
ATOM 882 C CA . PRO A 1 109 ? 8.945 -10.078 -17.791 1.00 92.44 109 PRO A CA 1
ATOM 883 C C . PRO A 1 109 ? 8.761 -11.163 -18.859 1.00 92.44 109 PRO A C 1
ATOM 885 O O . PRO A 1 109 ? 9.525 -12.123 -18.931 1.00 92.44 109 PRO A O 1
ATOM 888 N N . ALA A 1 110 ? 7.784 -10.972 -19.750 1.00 93.00 110 ALA A N 1
ATOM 889 C CA . ALA A 1 110 ? 7.557 -11.892 -20.863 1.00 93.00 110 ALA A CA 1
ATOM 890 C C . ALA A 1 110 ? 8.823 -12.050 -21.735 1.00 93.00 110 ALA A C 1
ATOM 892 O O . ALA A 1 110 ? 9.562 -11.070 -21.905 1.00 93.00 110 ALA A O 1
ATOM 893 N N . PRO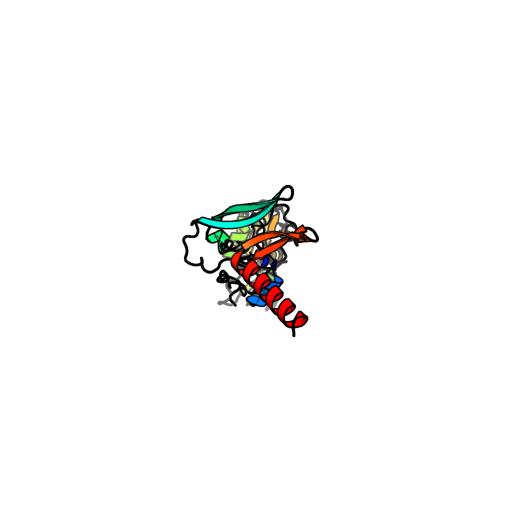 A 1 111 ? 9.058 -13.223 -22.351 1.00 94.06 111 PRO A N 1
ATOM 894 C CA . PRO A 1 111 ? 10.165 -13.420 -23.285 1.00 94.06 111 PRO A CA 1
ATOM 895 C C . PRO A 1 111 ? 10.214 -12.345 -24.376 1.00 94.06 111 PRO A C 1
ATOM 897 O O . PRO A 1 111 ? 9.187 -11.788 -24.765 1.00 94.06 111 PRO A O 1
ATOM 900 N N . VAL A 1 112 ? 11.416 -12.028 -24.856 1.00 95.19 112 VAL A N 1
ATOM 901 C CA . VAL A 1 112 ? 11.628 -11.014 -25.900 1.00 95.19 112 VAL A CA 1
ATOM 902 C C . VAL A 1 112 ? 11.529 -11.654 -27.271 1.00 95.19 112 VAL A C 1
ATOM 904 O O . VAL A 1 112 ? 12.220 -12.630 -27.538 1.00 95.19 112 VAL A O 1
ATOM 907 N N . GLY A 1 113 ? 10.736 -11.081 -28.169 1.00 93.94 113 GLY A N 1
ATOM 908 C CA . GLY A 1 113 ? 10.752 -11.463 -29.583 1.00 93.94 113 GLY A CA 1
ATOM 909 C C . GLY A 1 113 ? 11.941 -10.825 -30.300 1.00 93.94 113 GLY A C 1
ATOM 910 O O . GLY A 1 113 ? 11.754 -9.879 -31.058 1.00 93.94 113 GLY A O 1
ATOM 911 N N . GLY A 1 114 ? 13.177 -11.255 -30.024 1.00 94.31 114 GLY A N 1
ATOM 912 C CA . GLY A 1 114 ? 14.361 -10.647 -30.634 1.00 94.31 114 GLY A CA 1
ATOM 913 C C . GLY A 1 114 ? 15.670 -11.397 -30.406 1.00 94.31 114 GLY A C 1
ATOM 914 O O . GLY A 1 114 ? 15.845 -12.111 -29.419 1.00 94.31 114 GLY A O 1
ATOM 915 N N . PHE A 1 115 ? 16.611 -11.210 -31.327 1.00 95.94 115 PHE A N 1
ATOM 916 C CA . PHE A 1 115 ? 17.938 -11.816 -31.283 1.00 95.94 115 PHE A CA 1
ATOM 917 C C . PHE A 1 115 ? 19.021 -10.808 -31.673 1.00 95.94 115 PHE A C 1
ATOM 919 O O . PHE A 1 115 ? 18.811 -9.908 -32.486 1.00 95.94 115 PHE A O 1
ATOM 926 N N . GLN A 1 116 ? 20.207 -10.988 -31.110 1.00 95.50 116 GLN A N 1
ATOM 927 C CA . GLN A 1 116 ? 21.441 -10.479 -31.681 1.00 95.50 116 GLN A CA 1
ATOM 928 C C . GLN A 1 116 ? 21.858 -11.411 -32.818 1.00 95.50 116 GLN A C 1
ATOM 930 O O . GLN A 1 116 ? 21.901 -12.627 -32.628 1.00 95.50 116 GLN A O 1
ATOM 935 N N . ALA A 1 117 ? 22.165 -10.860 -33.986 1.00 93.94 117 ALA A N 1
ATOM 936 C CA . ALA A 1 117 ? 22.644 -11.619 -35.133 1.00 93.94 117 ALA A CA 1
ATOM 937 C C . ALA A 1 117 ? 23.973 -11.085 -35.656 1.00 93.94 117 ALA A C 1
ATOM 939 O O . ALA A 1 117 ? 24.292 -9.907 -35.506 1.00 93.94 117 ALA A O 1
ATOM 940 N N . SER A 1 118 ? 24.723 -11.975 -36.297 1.00 94.62 118 SER A N 1
ATOM 941 C CA . SER A 1 118 ? 25.964 -11.683 -37.005 1.00 94.62 118 SER A CA 1
ATOM 942 C C . SER A 1 118 ? 25.750 -11.809 -38.512 1.00 94.62 118 SER A C 1
ATOM 944 O O . SER A 1 118 ? 25.312 -12.847 -39.008 1.00 94.62 118 SER A O 1
ATOM 946 N N . ASN A 1 119 ? 26.102 -10.765 -39.257 1.00 92.00 119 ASN A N 1
ATOM 947 C CA . ASN A 1 119 ? 26.145 -10.779 -40.720 1.00 92.00 119 ASN A CA 1
ATOM 948 C C . ASN A 1 119 ? 27.372 -11.524 -41.273 1.00 92.00 119 ASN A C 1
ATOM 950 O O . ASN A 1 119 ? 27.464 -11.712 -42.482 1.00 92.00 119 ASN A O 1
ATOM 954 N N . TYR A 1 120 ? 28.320 -11.922 -40.416 1.00 91.81 120 TYR A N 1
ATOM 955 C CA . TYR A 1 120 ? 29.542 -12.611 -40.832 1.00 91.81 120 TYR A CA 1
ATOM 956 C C . TYR A 1 120 ? 29.349 -14.130 -40.952 1.00 91.81 120 TYR A C 1
ATOM 958 O O . TYR A 1 120 ? 29.773 -14.731 -41.933 1.00 91.81 120 TYR A O 1
ATOM 966 N N . ASP A 1 121 ? 28.695 -14.747 -39.966 1.00 92.19 121 ASP A N 1
ATOM 967 C CA . ASP A 1 121 ? 28.522 -16.205 -39.860 1.00 92.19 121 ASP A CA 1
ATOM 968 C C . ASP A 1 121 ? 27.052 -16.644 -39.731 1.00 92.19 121 ASP A C 1
ATOM 970 O O . ASP A 1 121 ? 26.763 -17.837 -39.656 1.00 92.19 121 ASP A O 1
ATOM 974 N N . GLY A 1 122 ? 26.109 -15.695 -39.704 1.00 90.38 122 GLY A N 1
ATOM 975 C CA . GLY A 1 122 ? 24.679 -15.970 -39.562 1.00 90.38 122 GLY A CA 1
ATOM 976 C C . GLY A 1 122 ? 24.258 -16.428 -38.163 1.00 90.38 122 GLY A C 1
ATOM 977 O O . GLY A 1 122 ? 23.096 -16.804 -37.983 1.00 90.38 122 GLY A O 1
ATOM 978 N N . SER A 1 123 ? 25.164 -16.404 -37.178 1.00 94.38 123 SER A N 1
ATOM 979 C CA . SER A 1 123 ? 24.855 -16.801 -35.803 1.00 94.38 123 SER A CA 1
ATOM 980 C C . SER A 1 123 ? 23.777 -15.904 -35.192 1.00 94.38 123 SER A C 1
ATOM 982 O O . SER A 1 123 ? 23.671 -14.715 -35.511 1.00 94.38 123 SER A O 1
ATOM 984 N N . ARG A 1 124 ? 22.946 -16.494 -34.324 1.00 95.19 124 ARG A N 1
ATOM 985 C CA . ARG A 1 124 ? 21.866 -15.804 -33.612 1.00 95.19 124 ARG A CA 1
ATOM 986 C C . ARG A 1 124 ? 21.899 -16.159 -32.135 1.00 95.19 124 ARG A C 1
ATOM 988 O O . ARG A 1 124 ? 21.941 -17.336 -31.783 1.00 95.19 124 ARG A O 1
ATOM 995 N N . GLN A 1 125 ? 21.822 -15.143 -31.288 1.00 94.94 125 GLN A N 1
ATOM 996 C CA . GLN A 1 125 ? 21.695 -15.283 -29.845 1.00 94.94 125 GLN A CA 1
ATOM 997 C C . GLN A 1 125 ? 20.439 -14.558 -29.380 1.00 94.94 125 GLN A C 1
ATOM 999 O O . GLN A 1 125 ? 20.216 -13.404 -29.737 1.00 94.94 125 GLN A O 1
ATOM 1004 N N . GLN A 1 126 ? 19.625 -15.228 -28.570 1.00 96.25 126 GLN A N 1
ATOM 1005 C CA . GLN A 1 126 ? 18.432 -14.627 -27.987 1.00 96.25 126 GLN A CA 1
ATOM 1006 C C . GLN A 1 126 ? 18.800 -13.370 -27.185 1.00 96.25 126 GLN A C 1
ATOM 1008 O O . GLN A 1 126 ? 19.751 -13.395 -26.399 1.00 96.25 126 GLN A O 1
ATOM 1013 N N . VAL A 1 127 ? 18.049 -12.281 -27.369 1.00 96.25 127 VAL A N 1
ATOM 1014 C CA . VAL A 1 127 ? 18.224 -11.083 -26.539 1.00 96.25 127 VAL A CA 1
ATOM 1015 C C . VAL A 1 127 ? 17.832 -11.407 -25.100 1.00 96.25 127 VAL A C 1
ATOM 1017 O O . VAL A 1 127 ? 16.772 -11.977 -24.842 1.00 96.25 127 VAL A O 1
ATOM 1020 N N . ASP A 1 128 ? 18.694 -11.016 -24.166 1.00 95.25 128 ASP A N 1
ATOM 1021 C CA . ASP A 1 128 ? 18.451 -11.129 -22.732 1.00 95.25 128 ASP A CA 1
ATOM 1022 C C . ASP A 1 128 ? 17.233 -10.281 -22.326 1.00 95.25 128 ASP A C 1
ATOM 1024 O O . ASP A 1 128 ? 17.225 -9.058 -22.496 1.00 95.25 128 ASP A O 1
ATOM 1028 N N . VAL A 1 129 ? 16.203 -10.931 -21.774 1.00 95.75 129 VAL A N 1
ATOM 1029 C CA . VAL A 1 129 ? 14.986 -10.261 -21.294 1.00 95.7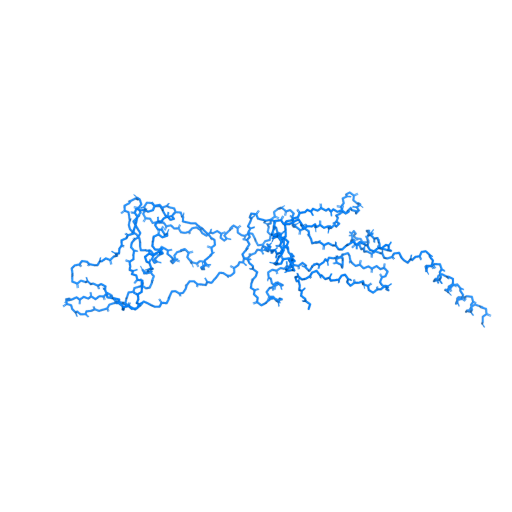5 129 VAL A CA 1
ATOM 1030 C C . VAL A 1 129 ? 15.289 -9.255 -20.185 1.00 95.75 129 VAL A C 1
ATOM 1032 O O . VAL A 1 129 ? 14.639 -8.213 -20.105 1.00 95.75 129 VAL A O 1
ATOM 1035 N N . ASP A 1 130 ? 16.338 -9.496 -19.399 1.00 95.75 130 ASP A N 1
ATOM 1036 C CA . ASP A 1 130 ? 16.767 -8.593 -18.338 1.00 95.75 130 ASP A CA 1
ATOM 1037 C C . ASP A 1 130 ? 17.510 -7.363 -18.874 1.00 95.75 130 ASP A C 1
ATOM 1039 O O . ASP A 1 130 ? 17.813 -6.449 -18.113 1.00 95.75 130 ASP A O 1
ATOM 1043 N N . ALA A 1 131 ? 17.847 -7.310 -20.165 1.00 95.94 131 ALA A N 1
ATOM 1044 C CA . ALA A 1 131 ? 18.515 -6.162 -20.774 1.00 95.94 131 ALA A CA 1
ATOM 1045 C C . ALA A 1 131 ? 17.540 -5.183 -21.445 1.00 95.94 131 ALA A C 1
ATOM 1047 O O . ALA A 1 131 ? 17.926 -4.046 -21.731 1.00 95.94 131 ALA A O 1
ATOM 1048 N N . VAL A 1 132 ? 16.292 -5.592 -21.688 1.00 97.06 132 VAL A N 1
ATOM 1049 C CA . VAL A 1 132 ? 15.332 -4.792 -22.454 1.00 97.06 132 VAL A CA 1
ATOM 1050 C C . VAL A 1 132 ? 14.364 -4.014 -21.568 1.00 97.06 132 VAL A C 1
ATOM 1052 O O . VAL A 1 132 ? 14.035 -4.411 -20.452 1.00 97.06 132 VAL A O 1
ATOM 1055 N N . SER A 1 133 ? 13.863 -2.903 -22.094 1.00 97.69 133 SER A N 1
ATOM 1056 C CA . SER A 1 133 ? 12.774 -2.125 -21.501 1.00 97.69 133 SER A CA 1
ATOM 1057 C C . SER A 1 133 ? 11.988 -1.408 -22.594 1.00 97.69 133 SER A C 1
ATOM 1059 O O . SER A 1 133 ? 12.419 -1.342 -23.751 1.00 97.69 133 SER A O 1
ATOM 1061 N N . THR A 1 134 ? 10.843 -0.823 -22.248 1.00 97.44 134 THR A N 1
ATOM 1062 C CA . THR A 1 134 ? 10.278 0.236 -23.091 1.00 97.44 134 THR A CA 1
ATOM 1063 C C . THR A 1 134 ? 11.136 1.499 -22.977 1.00 97.44 134 THR A C 1
ATOM 1065 O O . THR A 1 134 ? 11.922 1.660 -22.034 1.00 97.44 134 THR A O 1
ATOM 1068 N N . ARG A 1 135 ? 10.990 2.408 -23.945 1.00 97.81 135 ARG A N 1
ATOM 1069 C CA . ARG A 1 135 ? 11.642 3.720 -23.889 1.00 97.81 135 ARG A CA 1
ATOM 1070 C C . ARG A 1 135 ? 11.155 4.537 -22.691 1.00 97.81 135 ARG A C 1
ATOM 1072 O O . ARG A 1 135 ? 11.971 5.094 -21.972 1.00 97.81 135 ARG A O 1
ATOM 1079 N N . GLU A 1 136 ? 9.847 4.529 -22.446 1.00 98.19 136 GLU A N 1
ATOM 1080 C CA . GLU A 1 136 ? 9.214 5.213 -21.311 1.00 98.19 136 GLU A CA 1
ATOM 1081 C C . GLU A 1 136 ? 9.799 4.756 -19.967 1.00 98.19 136 GLU A C 1
ATOM 1083 O O . GLU A 1 136 ? 10.197 5.580 -19.151 1.00 98.19 136 GLU A O 1
ATOM 1088 N N . GLN A 1 137 ? 9.956 3.443 -19.763 1.00 97.56 137 GLN A N 1
ATOM 1089 C CA . GLN A 1 137 ? 10.596 2.908 -18.557 1.00 97.56 137 GLN A CA 1
ATOM 1090 C C . GLN A 1 137 ? 12.038 3.406 -18.399 1.00 97.56 137 GLN A C 1
ATOM 1092 O O . GLN A 1 137 ? 12.459 3.745 -17.294 1.00 97.56 137 GLN A O 1
ATOM 1097 N N . ALA A 1 138 ? 12.801 3.463 -19.493 1.00 98.25 138 ALA A N 1
ATOM 1098 C CA . ALA A 1 138 ? 14.164 3.978 -19.460 1.00 98.25 138 ALA A CA 1
ATOM 1099 C C . ALA A 1 138 ? 14.197 5.481 -19.129 1.00 98.25 138 ALA A C 1
ATOM 1101 O O . ALA A 1 138 ? 15.076 5.923 -18.391 1.00 98.25 138 ALA A O 1
ATOM 1102 N N . GLU A 1 139 ? 13.250 6.264 -19.651 1.00 98.31 139 GLU A N 1
ATOM 1103 C CA . GLU A 1 139 ? 13.137 7.704 -19.393 1.00 98.31 139 GLU A CA 1
ATOM 1104 C C . GLU A 1 139 ? 12.755 7.987 -17.932 1.00 98.31 139 GLU A C 1
ATOM 1106 O O . GLU A 1 139 ? 13.396 8.828 -17.298 1.00 98.31 139 GLU A O 1
ATOM 1111 N N . ILE A 1 140 ? 11.814 7.224 -17.361 1.00 97.56 140 ILE A N 1
ATOM 1112 C CA . ILE A 1 140 ? 11.469 7.281 -15.929 1.00 97.56 140 ILE A CA 1
ATOM 1113 C C . ILE A 1 140 ? 12.702 6.972 -15.071 1.00 97.56 140 ILE A C 1
ATOM 1115 O O . ILE A 1 140 ? 13.056 7.757 -14.192 1.00 97.56 140 ILE A O 1
ATOM 1119 N N . LEU A 1 141 ? 13.419 5.881 -15.367 1.00 97.12 141 LEU A N 1
ATOM 1120 C CA . LEU A 1 141 ? 14.642 5.520 -14.643 1.00 97.12 141 LEU A CA 1
ATOM 1121 C C . LEU A 1 141 ? 15.733 6.587 -14.771 1.00 97.12 141 LEU A C 1
ATOM 1123 O O . LEU A 1 141 ? 16.426 6.885 -13.798 1.00 97.12 141 LEU A O 1
ATOM 1127 N N . SER A 1 142 ? 15.892 7.180 -15.957 1.00 96.69 142 SER A N 1
ATOM 1128 C CA . SER A 1 142 ? 16.812 8.299 -16.149 1.00 96.69 142 SER A CA 1
ATOM 1129 C C . SER A 1 142 ? 16.424 9.478 -15.260 1.00 96.69 142 SER A C 1
ATOM 1131 O O . SER A 1 142 ? 17.302 10.060 -14.632 1.00 96.69 142 SER A O 1
ATOM 1133 N N . ALA A 1 143 ? 15.140 9.819 -15.151 1.00 96.12 143 ALA A N 1
ATOM 1134 C CA . ALA A 1 143 ? 14.686 10.903 -14.283 1.00 96.12 143 ALA A CA 1
ATOM 1135 C C . ALA A 1 143 ? 14.952 10.606 -12.795 1.00 96.12 143 ALA A C 1
ATOM 1137 O O . ALA A 1 143 ? 15.550 11.430 -12.105 1.00 96.12 143 ALA A O 1
ATOM 1138 N N . GLU A 1 144 ? 14.603 9.412 -12.303 1.00 94.94 144 GLU A N 1
ATOM 1139 C CA . GLU A 1 144 ? 14.830 9.008 -10.903 1.00 94.94 144 GLU A CA 1
ATOM 1140 C C . GLU A 1 144 ? 16.318 9.057 -10.504 1.00 94.94 144 GLU A C 1
ATOM 1142 O O . GLU A 1 144 ? 16.691 9.459 -9.390 1.00 94.94 144 GLU A O 1
ATOM 1147 N N . LEU A 1 145 ? 17.190 8.679 -11.440 1.00 94.50 145 LEU A N 1
ATOM 1148 C CA . LEU A 1 145 ? 18.638 8.651 -11.260 1.00 94.50 145 LEU A CA 1
ATOM 1149 C C . LEU A 1 145 ? 19.323 10.003 -11.506 1.00 94.50 145 LEU A C 1
ATOM 1151 O O . LEU A 1 145 ? 20.538 10.082 -11.323 1.00 94.50 145 LEU A O 1
ATOM 1155 N N . ASN A 1 146 ? 18.587 11.057 -11.882 1.00 93.25 146 ASN A N 1
ATOM 1156 C CA . ASN A 1 146 ? 19.148 12.312 -12.403 1.00 93.25 146 ASN A CA 1
ATOM 1157 C C . ASN A 1 146 ? 20.149 12.066 -13.556 1.00 93.25 146 ASN A C 1
ATOM 1159 O O . ASN A 1 146 ? 21.224 12.668 -13.623 1.00 93.25 146 ASN A O 1
ATOM 1163 N N . GLY A 1 147 ? 19.815 11.122 -14.431 1.00 92.75 147 GLY A N 1
ATOM 1164 C CA . GLY A 1 147 ? 20.573 10.774 -15.620 1.00 92.75 147 GLY A CA 1
ATOM 1165 C C . GLY A 1 147 ? 20.517 11.855 -16.698 1.00 92.75 147 GLY A C 1
ATOM 1166 O O . GLY A 1 147 ? 19.649 12.725 -16.711 1.00 92.75 147 GLY A O 1
ATOM 1167 N N . LEU A 1 148 ? 21.451 11.763 -17.640 1.00 95.00 148 LEU A N 1
ATOM 1168 C CA . LEU A 1 148 ? 21.621 12.684 -18.768 1.00 95.00 148 LEU A CA 1
ATOM 1169 C C . LEU A 1 148 ? 20.753 12.305 -19.983 1.00 95.00 148 LEU A C 1
ATOM 1171 O O . LEU A 1 148 ? 20.955 12.830 -21.077 1.00 95.00 148 LEU A O 1
ATOM 1175 N N . GLY A 1 149 ? 19.824 11.362 -19.811 1.00 96.56 149 GLY A N 1
ATOM 1176 C CA . GLY A 1 149 ? 18.924 10.864 -20.845 1.00 96.56 149 GLY A CA 1
ATOM 1177 C C . GLY A 1 149 ? 19.145 9.392 -21.181 1.00 96.56 149 GLY A C 1
ATOM 1178 O O . GLY A 1 149 ? 19.924 8.680 -20.540 1.00 96.56 149 GLY A O 1
ATOM 1179 N N . VAL A 1 150 ? 18.446 8.945 -22.222 1.00 98.00 150 VAL A N 1
ATOM 1180 C CA . VAL A 1 150 ? 18.464 7.556 -22.686 1.00 98.00 150 VAL A CA 1
ATOM 1181 C C . VAL A 1 150 ? 18.998 7.439 -24.106 1.00 98.00 150 VAL A C 1
ATOM 1183 O O . VAL A 1 150 ? 18.957 8.390 -24.886 1.00 98.00 150 VAL A O 1
ATOM 1186 N N . GLU A 1 151 ? 19.528 6.272 -24.445 1.00 97.19 151 GLU A N 1
ATOM 1187 C CA . GLU A 1 151 ? 20.028 5.957 -25.784 1.00 97.19 151 GLU A CA 1
ATOM 1188 C C . GLU A 1 151 ? 19.741 4.494 -26.098 1.00 97.19 151 GLU A C 1
ATOM 1190 O O . GLU A 1 151 ? 19.992 3.626 -25.265 1.00 97.19 151 GLU A O 1
ATOM 1195 N N . GLU A 1 152 ? 19.206 4.213 -27.282 1.00 96.88 152 GLU A N 1
ATOM 1196 C CA . GLU A 1 152 ? 19.037 2.832 -27.724 1.00 96.88 152 GLU A CA 1
ATOM 1197 C C . GLU A 1 152 ? 20.414 2.231 -27.996 1.00 96.88 152 GLU A C 1
ATOM 1199 O O . GLU A 1 152 ? 21.253 2.838 -28.662 1.00 96.88 152 GLU A O 1
ATOM 1204 N N . HIS A 1 153 ? 20.669 1.042 -27.465 1.00 94.69 153 HIS A N 1
ATOM 1205 C CA . HIS A 1 153 ? 21.896 0.329 -27.744 1.00 94.69 153 HIS A CA 1
ATOM 1206 C C . HIS A 1 153 ? 21.852 -0.232 -29.163 1.00 94.69 153 HIS A C 1
ATOM 1208 O O . HIS A 1 153 ? 21.123 -1.180 -29.450 1.00 94.69 153 HIS A O 1
ATOM 1214 N N . SER A 1 154 ? 22.693 0.318 -30.027 1.00 89.56 154 SER A N 1
ATOM 1215 C CA . SER A 1 154 ? 23.080 -0.311 -31.282 1.00 89.56 154 SER A CA 1
ATOM 1216 C C . SER A 1 154 ? 24.399 -1.061 -31.117 1.00 89.56 154 SER A C 1
ATOM 1218 O O . SER A 1 154 ? 25.245 -0.693 -30.296 1.00 89.56 154 SER A O 1
ATOM 1220 N N . LEU A 1 155 ? 24.563 -2.122 -31.902 1.00 88.19 155 LEU A N 1
ATOM 1221 C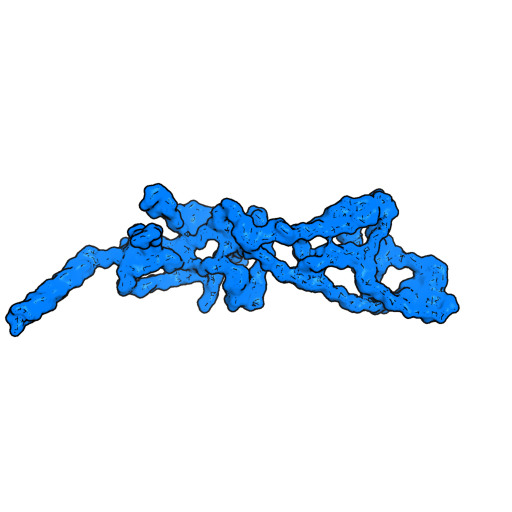 CA . LEU A 1 155 ? 25.859 -2.754 -32.122 1.00 88.19 155 LEU A CA 1
ATOM 1222 C C . LEU A 1 155 ? 26.500 -2.127 -33.359 1.00 88.19 155 LEU A C 1
ATOM 1224 O O . LEU A 1 155 ? 25.802 -1.802 -34.319 1.00 88.19 155 LEU A O 1
ATOM 1228 N N . ASP A 1 156 ? 27.820 -1.990 -33.320 1.00 81.31 156 ASP A N 1
ATOM 1229 C CA . ASP A 1 156 ? 28.621 -1.581 -34.468 1.00 81.31 156 ASP A CA 1
ATOM 1230 C C . ASP A 1 156 ? 29.223 -2.813 -35.168 1.00 81.31 156 ASP A C 1
ATOM 1232 O O . ASP A 1 156 ? 29.410 -3.878 -34.569 1.00 81.31 156 ASP A O 1
ATOM 1236 N N . GLY A 1 157 ? 29.581 -2.663 -36.445 1.00 84.69 157 GLY A N 1
ATOM 1237 C CA . GLY A 1 157 ? 30.252 -3.714 -37.215 1.00 84.69 157 GLY A CA 1
ATOM 1238 C C . GLY A 1 157 ? 29.297 -4.807 -37.724 1.00 84.69 157 GLY A C 1
ATOM 1239 O O . GLY A 1 157 ? 28.204 -4.487 -38.188 1.00 84.69 157 GLY A O 1
ATOM 1240 N N . PRO A 1 158 ? 29.695 -6.097 -37.726 1.00 91.50 158 PRO A N 1
ATOM 1241 C CA . PRO A 1 158 ? 28.902 -7.157 -38.351 1.00 91.50 158 PRO A CA 1
ATOM 1242 C C . PRO A 1 158 ? 27.689 -7.587 -37.515 1.00 91.50 158 PRO A C 1
ATOM 1244 O O . PRO A 1 158 ? 26.916 -8.420 -37.984 1.00 91.50 158 PRO A O 1
ATOM 1247 N N . PHE A 1 159 ? 27.520 -7.067 -36.297 1.00 93.12 159 PHE A N 1
ATOM 1248 C CA . PHE A 1 159 ? 26.443 -7.470 -35.400 1.00 93.12 159 PHE A CA 1
ATOM 1249 C C . PHE A 1 159 ? 25.292 -6.470 -35.408 1.00 93.12 159 PHE A C 1
ATOM 1251 O O . PHE A 1 159 ? 25.501 -5.266 -35.517 1.00 93.12 159 PHE A O 1
ATOM 1258 N N . TYR A 1 160 ? 24.071 -6.966 -35.246 1.00 93.00 160 TYR A N 1
ATOM 1259 C CA . TYR A 1 160 ? 22.874 -6.138 -35.128 1.00 93.00 160 TYR A CA 1
ATOM 1260 C C . TYR A 1 160 ? 21.848 -6.802 -34.217 1.00 93.00 160 TYR A C 1
ATOM 1262 O O . TYR A 1 160 ? 21.851 -8.021 -34.034 1.00 93.00 160 TYR A O 1
ATOM 1270 N N . PHE A 1 161 ? 20.953 -5.993 -33.659 1.00 95.44 161 PHE A N 1
ATOM 1271 C CA . PHE A 1 161 ? 19.760 -6.502 -32.999 1.00 95.44 161 PHE A CA 1
ATOM 1272 C C . PHE A 1 161 ? 18.602 -6.538 -33.988 1.00 95.44 161 PHE A C 1
ATOM 1274 O O . PHE A 1 161 ? 18.338 -5.567 -34.698 1.00 95.44 161 PHE A O 1
ATOM 1281 N N . TRP A 1 162 ? 17.893 -7.656 -34.004 1.00 94.56 162 TRP A N 1
ATOM 1282 C CA . TRP A 1 162 ? 16.618 -7.795 -34.680 1.00 94.56 162 TRP A CA 1
ATOM 1283 C C . TRP A 1 162 ? 15.530 -8.032 -33.642 1.00 94.56 162 TRP A C 1
ATOM 1285 O O . TRP A 1 162 ? 15.700 -8.837 -32.726 1.00 94.56 162 TRP A O 1
ATOM 1295 N N . PHE A 1 163 ? 14.408 -7.345 -33.809 1.00 95.88 163 PHE A N 1
ATOM 1296 C CA . PHE A 1 163 ? 13.226 -7.493 -32.973 1.00 95.88 163 PHE A CA 1
ATOM 1297 C C . PHE A 1 163 ? 12.009 -7.701 -33.865 1.00 95.88 163 PHE A C 1
ATOM 1299 O O . PHE A 1 163 ? 11.910 -7.110 -34.945 1.00 95.88 163 PHE A O 1
ATOM 1306 N N . GLU A 1 164 ? 11.065 -8.504 -33.394 1.00 95.88 164 GLU A N 1
ATOM 1307 C CA . GLU A 1 164 ? 9.770 -8.659 -34.034 1.00 95.88 164 GLU A CA 1
ATOM 1308 C C . GLU A 1 164 ? 9.047 -7.302 -34.132 1.00 95.88 164 GLU A C 1
ATOM 1310 O O . GLU A 1 164 ? 9.162 -6.469 -33.227 1.00 95.88 164 GLU A O 1
ATOM 1315 N N . PRO A 1 165 ? 8.249 -7.054 -35.186 1.00 94.44 165 PRO A N 1
ATOM 1316 C CA . PRO A 1 165 ? 7.522 -5.788 -35.338 1.00 94.44 165 PRO A CA 1
ATOM 1317 C C . PRO A 1 165 ? 6.563 -5.457 -34.175 1.00 94.44 165 PRO A C 1
ATOM 1319 O O . PRO A 1 165 ? 6.287 -4.286 -33.888 1.00 94.44 165 PRO A O 1
ATOM 1322 N N . SER A 1 166 ? 6.040 -6.489 -33.510 1.00 94.75 166 SER A N 1
ATOM 1323 C CA . SER A 1 166 ? 5.177 -6.395 -32.327 1.00 94.75 166 SER A CA 1
ATOM 1324 C C . SER A 1 166 ? 5.952 -6.069 -31.047 1.00 94.75 166 SER A C 1
ATOM 1326 O O . SER A 1 166 ? 5.378 -5.466 -30.140 1.00 94.75 166 SER A O 1
ATOM 1328 N N . GLU A 1 167 ? 7.241 -6.412 -30.973 1.00 95.81 167 GLU A N 1
ATOM 1329 C CA . GLU A 1 167 ? 8.077 -6.168 -29.802 1.00 95.81 167 GLU A CA 1
ATOM 1330 C C . GLU A 1 167 ? 8.337 -4.665 -29.657 1.00 95.81 167 GLU A C 1
ATOM 1332 O O . GLU A 1 167 ? 8.931 -4.019 -30.527 1.00 95.81 167 GLU A O 1
ATOM 1337 N N . LYS A 1 168 ? 7.882 -4.089 -28.541 1.00 95.12 168 LYS A N 1
ATOM 1338 C CA . LYS A 1 168 ? 8.029 -2.655 -28.236 1.00 95.12 168 LYS A CA 1
ATOM 1339 C C . LYS A 1 168 ? 9.252 -2.355 -27.381 1.00 95.12 168 LYS A C 1
ATOM 1341 O O . LYS A 1 168 ? 9.644 -1.194 -27.270 1.00 95.12 168 LYS A O 1
ATOM 1346 N N . ARG A 1 169 ? 9.856 -3.376 -26.774 1.00 97.25 169 ARG A N 1
ATOM 1347 C CA . ARG A 1 169 ? 11.044 -3.218 -25.942 1.00 97.25 169 ARG A CA 1
ATOM 1348 C C . ARG A 1 169 ? 12.298 -3.196 -26.804 1.00 97.25 169 ARG A C 1
ATOM 1350 O O . ARG A 1 169 ? 12.387 -3.885 -27.819 1.00 97.25 169 ARG A O 1
ATOM 1357 N N . ARG A 1 170 ? 13.278 -2.406 -26.387 1.00 97.44 170 ARG A N 1
ATOM 1358 C CA . ARG A 1 170 ? 14.631 -2.386 -26.955 1.00 97.44 170 ARG A CA 1
ATOM 1359 C C . ARG A 1 170 ? 15.633 -2.405 -25.816 1.00 97.44 170 ARG A C 1
ATOM 1361 O O . ARG A 1 170 ? 15.266 -2.285 -24.645 1.00 97.44 170 ARG A O 1
ATOM 1368 N N . ILE A 1 171 ? 16.901 -2.566 -26.155 1.00 97.62 171 ILE A N 1
ATOM 1369 C CA . ILE A 1 171 ? 17.972 -2.426 -25.179 1.00 97.62 171 ILE A CA 1
ATOM 1370 C C . ILE A 1 171 ? 18.237 -0.928 -25.030 1.00 97.62 171 ILE A C 1
ATOM 1372 O O . ILE A 1 171 ? 18.811 -0.309 -25.917 1.00 97.62 171 ILE A O 1
ATOM 1376 N N . TRP A 1 172 ? 17.788 -0.335 -23.926 1.00 98.25 172 TRP A N 1
ATOM 1377 C CA . TRP A 1 172 ? 17.980 1.090 -23.647 1.00 98.25 172 TRP A CA 1
ATOM 1378 C C . TRP A 1 172 ? 19.077 1.297 -22.608 1.00 98.25 172 TRP A C 1
ATOM 1380 O O . TRP A 1 172 ? 19.041 0.714 -21.523 1.00 98.25 172 TRP A O 1
ATOM 1390 N N . TRP A 1 173 ? 20.031 2.168 -22.916 1.00 97.56 173 TRP A N 1
ATOM 1391 C CA . TRP A 1 173 ? 20.986 2.717 -21.964 1.00 97.56 173 TRP A CA 1
ATOM 1392 C C . TRP A 1 173 ? 20.376 3.901 -21.220 1.00 97.56 173 TRP A C 1
ATOM 1394 O O . TRP A 1 173 ? 19.882 4.834 -21.847 1.00 97.56 173 TRP A O 1
ATOM 1404 N N . VAL A 1 174 ? 20.514 3.914 -19.896 1.00 97.06 174 VAL A N 1
ATOM 1405 C CA . VAL A 1 174 ? 20.401 5.124 -19.073 1.00 97.06 174 VAL A CA 1
ATOM 1406 C C . VAL A 1 174 ? 21.795 5.730 -18.927 1.00 97.06 174 VAL A C 1
ATOM 1408 O O . VAL A 1 174 ? 22.719 5.052 -18.465 1.00 97.06 174 VAL A O 1
ATOM 1411 N N . LYS A 1 175 ? 21.959 6.996 -19.326 1.00 95.38 175 LYS A N 1
ATOM 1412 C CA . LYS A 1 175 ? 23.213 7.753 -19.187 1.00 95.38 175 LYS A CA 1
ATOM 1413 C C . LYS A 1 175 ? 23.291 8.347 -17.787 1.00 95.38 175 LYS A C 1
ATOM 1415 O O . LYS A 1 175 ? 22.461 9.171 -17.419 1.00 95.38 175 LYS A O 1
ATOM 1420 N N . LEU A 1 176 ? 24.287 7.952 -17.008 1.00 93.12 176 LEU A N 1
ATOM 1421 C CA . LEU A 1 176 ? 24.518 8.477 -15.665 1.00 93.12 176 LEU A CA 1
ATOM 1422 C C . LEU A 1 176 ? 25.305 9.791 -15.734 1.00 93.12 176 LEU A C 1
ATOM 1424 O O . LEU A 1 176 ? 26.117 9.995 -16.636 1.00 93.12 176 LEU A O 1
ATOM 1428 N N . SER A 1 177 ? 25.113 10.665 -14.746 1.00 88.12 177 SER A N 1
ATOM 1429 C CA . SER A 1 177 ? 25.833 11.944 -14.639 1.00 88.12 177 SER A CA 1
ATOM 1430 C C . SER A 1 177 ? 27.356 11.785 -14.528 1.00 88.12 177 SER A C 1
ATOM 1432 O O . SER A 1 177 ? 28.092 12.642 -15.003 1.00 88.12 177 SER A O 1
ATOM 1434 N N . GLY A 1 178 ? 27.832 10.663 -13.977 1.00 85.44 178 GLY A N 1
ATOM 1435 C CA . GLY A 1 178 ? 29.254 10.299 -13.908 1.00 85.44 178 GLY A CA 1
ATOM 1436 C C . GLY A 1 178 ? 29.850 9.746 -15.213 1.00 85.44 178 GLY A C 1
ATOM 1437 O O . GLY A 1 178 ? 30.959 9.219 -15.199 1.00 85.44 178 GLY A O 1
ATOM 1438 N N . GLY A 1 179 ? 29.115 9.796 -16.331 1.00 85.31 179 GLY A N 1
ATOM 1439 C CA . GLY A 1 179 ? 29.565 9.331 -17.651 1.00 85.31 179 GLY A CA 1
ATOM 1440 C C . GLY A 1 179 ? 29.355 7.836 -17.928 1.00 85.31 179 GLY A C 1
ATOM 1441 O O . GLY A 1 179 ? 29.563 7.386 -19.054 1.00 85.31 179 GLY A O 1
ATOM 1442 N N . GLY A 1 180 ? 28.913 7.057 -16.935 1.00 90.31 180 GLY A N 1
ATOM 1443 C CA . GLY A 1 180 ? 28.554 5.648 -17.110 1.00 90.31 180 GLY A CA 1
ATOM 1444 C C . GLY A 1 180 ? 27.251 5.443 -17.892 1.00 90.31 180 GLY A C 1
ATOM 1445 O O . GLY A 1 180 ? 26.386 6.318 -17.938 1.00 90.31 180 GLY A O 1
ATOM 1446 N N . LYS A 1 181 ? 27.082 4.250 -18.470 1.00 93.56 181 LYS A N 1
ATOM 1447 C CA . LYS A 1 181 ? 25.816 3.787 -19.055 1.00 93.56 181 LYS A CA 1
ATOM 1448 C C . LYS A 1 181 ? 25.409 2.464 -18.402 1.00 93.56 181 LYS A C 1
ATOM 1450 O O . LYS A 1 181 ? 26.258 1.604 -18.173 1.00 93.56 181 LYS A O 1
ATOM 1455 N N . ILE A 1 182 ? 24.122 2.289 -18.107 1.00 94.94 182 ILE A N 1
ATOM 1456 C CA . ILE A 1 182 ? 23.563 1.023 -17.600 1.00 94.94 182 ILE A CA 1
ATOM 1457 C C . ILE A 1 182 ? 22.261 0.664 -18.324 1.00 94.94 182 ILE A C 1
ATOM 1459 O O . ILE A 1 182 ? 21.475 1.551 -18.647 1.00 94.94 182 ILE A O 1
ATOM 1463 N N . PHE A 1 183 ? 22.041 -0.621 -18.618 1.00 96.75 183 PHE A N 1
ATOM 1464 C CA . PHE A 1 183 ? 20.804 -1.060 -19.266 1.00 96.75 183 PHE A CA 1
ATOM 1465 C C . PHE A 1 183 ? 19.601 -0.846 -18.347 1.00 96.75 183 PHE A C 1
ATOM 1467 O O . PHE A 1 183 ? 19.605 -1.300 -17.199 1.00 96.75 183 PHE A O 1
ATOM 1474 N N . ALA A 1 184 ? 18.559 -0.208 -18.872 1.00 97.31 184 ALA A N 1
ATOM 1475 C CA . ALA A 1 184 ? 17.318 0.056 -18.158 1.00 97.31 184 ALA A CA 1
ATOM 1476 C C . ALA A 1 184 ? 16.643 -1.240 -17.676 1.00 97.31 184 ALA A C 1
ATOM 1478 O O . ALA A 1 184 ? 16.247 -1.311 -16.517 1.00 97.31 184 ALA A O 1
ATOM 1479 N N . GLY A 1 185 ? 16.615 -2.302 -18.493 1.00 96.88 185 GLY A N 1
ATOM 1480 C CA . GLY A 1 185 ? 16.076 -3.607 -18.075 1.00 96.88 185 GLY A CA 1
ATOM 1481 C C . GLY A 1 185 ? 16.743 -4.153 -16.806 1.00 96.88 185 GLY A C 1
ATOM 1482 O O . GLY A 1 185 ? 16.077 -4.622 -15.882 1.00 96.88 185 GLY A O 1
ATOM 1483 N N . ARG A 1 186 ? 18.067 -3.980 -16.687 1.00 96.06 186 ARG A N 1
ATOM 1484 C CA . ARG A 1 186 ? 18.831 -4.453 -15.521 1.00 96.06 186 ARG A CA 1
ATOM 1485 C C . ARG A 1 186 ? 18.562 -3.607 -14.283 1.00 96.06 186 ARG A C 1
ATOM 1487 O O . ARG A 1 186 ? 18.676 -4.109 -13.167 1.00 96.06 186 ARG A O 1
ATOM 1494 N N . LEU A 1 187 ? 18.227 -2.331 -14.464 1.00 96.44 187 LEU A N 1
ATOM 1495 C CA . LEU A 1 187 ? 17.768 -1.477 -13.375 1.00 96.44 187 LEU A CA 1
ATOM 1496 C C . LEU A 1 187 ? 16.377 -1.902 -12.899 1.00 96.44 187 LEU A C 1
ATOM 1498 O O . LEU A 1 187 ? 16.203 -2.087 -11.698 1.00 96.44 187 LEU A O 1
ATOM 1502 N N . LEU A 1 188 ? 15.436 -2.155 -13.815 1.00 97.06 188 LEU A N 1
ATOM 1503 C CA . LEU A 1 188 ? 14.102 -2.667 -13.473 1.00 97.06 188 LEU A CA 1
ATOM 1504 C C . LEU A 1 188 ? 14.196 -3.977 -12.685 1.00 97.06 188 LEU A C 1
ATOM 1506 O O . LEU A 1 188 ? 13.567 -4.109 -11.638 1.00 97.06 188 LEU A O 1
ATOM 1510 N N . LYS A 1 189 ? 15.068 -4.904 -13.106 1.00 95.75 189 LYS A N 1
ATOM 1511 C CA . LYS A 1 189 ? 15.332 -6.147 -12.367 1.00 95.75 189 LYS A CA 1
ATOM 1512 C C . LYS A 1 189 ? 15.739 -5.907 -10.916 1.00 95.75 189 LYS A C 1
ATOM 1514 O O . LYS A 1 189 ? 15.267 -6.593 -10.014 1.00 95.75 189 LYS A O 1
ATOM 1519 N N . LYS A 1 190 ? 16.640 -4.948 -10.685 1.00 95.19 190 LYS A N 1
ATOM 1520 C CA . LYS A 1 190 ? 17.088 -4.592 -9.331 1.00 95.19 190 LYS A CA 1
ATOM 1521 C C . LYS A 1 190 ? 15.972 -3.925 -8.529 1.00 95.19 190 LYS A C 1
ATOM 1523 O O . LYS A 1 190 ? 15.811 -4.244 -7.357 1.00 95.19 190 LYS A O 1
ATOM 1528 N N . GLN A 1 191 ? 15.222 -3.016 -9.151 1.00 96.06 191 GLN A N 1
ATOM 1529 C CA . GLN A 1 191 ? 14.107 -2.309 -8.523 1.00 96.06 191 GLN A CA 1
ATOM 1530 C C . GLN A 1 191 ? 13.019 -3.279 -8.063 1.00 96.06 191 GLN A C 1
ATOM 1532 O O . GLN A 1 191 ? 12.518 -3.175 -6.946 1.00 96.06 191 GLN A O 1
ATOM 1537 N N . TYR A 1 192 ? 12.699 -4.266 -8.896 1.00 96.12 192 TYR A N 1
ATOM 1538 C CA . TYR A 1 192 ? 11.626 -5.216 -8.634 1.00 96.12 192 TYR A CA 1
ATOM 1539 C C . TYR A 1 192 ? 12.091 -6.528 -7.999 1.00 96.12 192 TYR A C 1
ATOM 1541 O O . TYR A 1 192 ? 11.349 -7.510 -8.014 1.00 96.12 192 TYR A O 1
ATOM 1549 N N . VAL A 1 193 ? 13.284 -6.560 -7.394 1.00 94.12 193 VAL A N 1
ATOM 1550 C CA . VAL A 1 193 ? 13.796 -7.756 -6.700 1.00 94.12 193 VAL A CA 1
ATOM 1551 C C . VAL A 1 193 ? 12.850 -8.233 -5.589 1.00 94.12 193 VAL A C 1
ATOM 1553 O O . VAL A 1 193 ? 12.717 -9.433 -5.367 1.00 94.12 193 VAL A O 1
ATOM 1556 N N . ASN A 1 194 ? 12.139 -7.297 -4.951 1.00 92.00 194 ASN A N 1
ATOM 1557 C CA . ASN A 1 194 ? 11.134 -7.564 -3.918 1.00 92.00 194 ASN A CA 1
ATOM 1558 C C . ASN A 1 194 ? 9.689 -7.522 -4.451 1.00 92.00 194 ASN A C 1
ATOM 1560 O O . ASN A 1 194 ? 8.748 -7.470 -3.665 1.00 92.00 194 ASN A O 1
ATOM 1564 N N . GLY A 1 195 ? 9.515 -7.534 -5.774 1.00 94.69 195 GLY A N 1
ATOM 1565 C CA . GLY A 1 195 ? 8.228 -7.428 -6.454 1.00 94.69 195 GLY A CA 1
ATOM 1566 C C . GLY A 1 195 ? 7.929 -6.035 -7.013 1.00 94.69 195 GLY A C 1
ATOM 1567 O O . GLY A 1 195 ? 8.516 -5.021 -6.629 1.00 94.69 195 GLY A O 1
ATOM 1568 N N . VAL A 1 196 ? 7.007 -5.994 -7.970 1.00 93.56 196 VAL A N 1
ATOM 1569 C CA . VAL A 1 196 ? 6.540 -4.776 -8.635 1.00 93.56 196 VAL A CA 1
ATOM 1570 C C . VAL A 1 196 ? 5.742 -3.932 -7.644 1.00 93.56 196 VAL A C 1
ATOM 1572 O O . VAL A 1 196 ? 4.816 -4.420 -6.998 1.00 93.56 196 VAL A O 1
ATOM 1575 N N . GLY A 1 197 ? 6.108 -2.655 -7.524 1.00 90.50 197 GLY A N 1
ATOM 1576 C CA . GLY A 1 197 ? 5.486 -1.714 -6.588 1.00 90.50 197 GLY A CA 1
ATOM 1577 C C . GLY A 1 197 ? 6.012 -1.793 -5.151 1.00 90.50 197 GLY A C 1
ATOM 1578 O O . GLY A 1 197 ? 5.559 -1.017 -4.314 1.00 90.50 197 GLY A O 1
ATOM 1579 N N . ALA A 1 198 ? 6.970 -2.682 -4.855 1.00 91.69 198 ALA A N 1
ATOM 1580 C CA . ALA A 1 198 ? 7.605 -2.722 -3.542 1.00 91.69 198 ALA A CA 1
ATOM 1581 C C . ALA A 1 198 ? 8.308 -1.382 -3.236 1.00 91.69 198 ALA A C 1
ATOM 1583 O O . ALA A 1 198 ? 9.000 -0.842 -4.107 1.00 91.69 198 ALA A O 1
ATOM 1584 N N . PRO A 1 199 ? 8.165 -0.832 -2.014 1.00 89.50 199 PRO A N 1
ATOM 1585 C CA . PRO A 1 199 ? 8.764 0.441 -1.652 1.00 89.50 199 PRO A CA 1
ATOM 1586 C C . PRO A 1 199 ? 10.287 0.350 -1.678 1.00 89.50 199 PRO A C 1
ATOM 1588 O O . PRO A 1 199 ? 10.896 -0.663 -1.320 1.00 89.50 199 PRO A O 1
ATOM 1591 N N . GLY A 1 200 ? 10.916 1.451 -2.060 1.00 91.25 200 GLY A N 1
ATOM 1592 C CA . GLY A 1 200 ? 12.360 1.587 -2.070 1.00 91.25 200 GLY A CA 1
ATOM 1593 C C . GLY A 1 200 ? 12.783 2.851 -2.792 1.00 91.25 200 GLY A C 1
ATOM 1594 O O . GLY A 1 200 ? 11.959 3.686 -3.170 1.00 91.25 200 GLY A O 1
ATOM 1595 N N . ARG A 1 201 ? 14.093 3.012 -2.943 1.00 94.00 201 ARG A N 1
ATOM 1596 C CA . ARG A 1 201 ? 14.672 4.147 -3.659 1.00 94.00 201 ARG A CA 1
ATOM 1597 C C . ARG A 1 201 ? 16.001 3.781 -4.290 1.00 94.00 201 ARG A C 1
ATOM 1599 O O . ARG A 1 201 ? 16.767 2.981 -3.746 1.00 94.00 201 ARG A O 1
ATOM 1606 N N . TRP A 1 202 ? 16.316 4.444 -5.394 1.00 94.75 202 TRP A N 1
ATOM 1607 C CA . TRP A 1 202 ? 17.647 4.383 -5.976 1.00 94.75 202 TRP A CA 1
ATOM 1608 C C . TRP A 1 202 ? 18.658 5.123 -5.108 1.00 94.75 202 TRP A C 1
ATOM 1610 O O . TRP A 1 202 ? 18.515 6.315 -4.829 1.00 94.75 202 TRP A O 1
ATOM 1620 N N . ILE A 1 203 ? 19.724 4.424 -4.731 1.00 93.44 203 ILE A N 1
ATOM 1621 C CA . ILE A 1 203 ? 20.930 5.051 -4.212 1.00 93.44 203 ILE A CA 1
ATOM 1622 C C . ILE A 1 203 ? 21.859 5.303 -5.388 1.00 93.44 203 ILE A C 1
ATOM 1624 O O . ILE A 1 203 ? 22.286 4.391 -6.105 1.00 93.44 203 ILE A O 1
ATOM 1628 N N . ARG A 1 204 ? 22.123 6.589 -5.603 1.00 88.19 204 ARG A N 1
ATOM 1629 C CA . ARG A 1 204 ? 22.877 7.081 -6.748 1.00 88.19 204 ARG A CA 1
ATOM 1630 C C . ARG A 1 204 ? 24.358 6.779 -6.565 1.00 88.19 204 ARG A C 1
ATOM 1632 O O . ARG A 1 204 ? 24.910 6.892 -5.475 1.00 88.19 204 ARG A O 1
ATOM 1639 N N . SER A 1 205 ? 24.990 6.409 -7.666 1.00 81.12 205 SER A N 1
ATOM 1640 C CA . SER A 1 205 ? 26.427 6.202 -7.782 1.00 81.12 205 SER A CA 1
ATOM 1641 C C . SER A 1 205 ? 26.836 6.648 -9.178 1.00 81.12 205 SER A C 1
ATOM 1643 O O . SER A 1 205 ? 26.084 6.445 -10.130 1.00 81.12 205 SER A O 1
ATOM 1645 N N . GLU A 1 206 ? 28.030 7.221 -9.308 1.00 70.81 206 GLU A N 1
ATOM 1646 C CA . GLU A 1 206 ? 28.578 7.653 -10.599 1.00 70.81 206 GLU A CA 1
ATOM 1647 C C . GLU A 1 206 ? 28.763 6.491 -11.587 1.00 70.81 206 GLU A C 1
ATOM 1649 O O . GLU A 1 206 ? 28.786 6.711 -12.798 1.00 70.81 206 GLU A O 1
ATOM 1654 N N . ARG A 1 207 ? 28.881 5.253 -11.081 1.00 75.38 207 ARG A N 1
ATOM 1655 C CA . ARG A 1 207 ? 29.159 4.064 -11.899 1.00 75.38 207 ARG A CA 1
ATOM 1656 C C . ARG A 1 207 ? 28.022 3.053 -11.912 1.00 75.38 207 ARG A C 1
ATOM 1658 O O . ARG A 1 207 ? 27.631 2.606 -12.985 1.00 75.38 207 ARG A O 1
ATOM 1665 N N . VAL A 1 208 ? 27.515 2.654 -10.742 1.00 85.50 208 VAL A N 1
ATOM 1666 C CA . VAL A 1 208 ? 26.504 1.589 -10.651 1.00 85.50 208 VAL A CA 1
ATOM 1667 C C . VAL A 1 208 ? 25.473 1.935 -9.581 1.00 85.50 208 VAL A C 1
ATOM 1669 O O . VAL A 1 208 ? 25.737 1.727 -8.395 1.00 85.50 208 VAL A O 1
ATOM 1672 N N . PRO A 1 209 ? 24.288 2.439 -9.962 1.00 92.69 209 PRO A N 1
ATOM 1673 C CA . PRO A 1 209 ? 23.211 2.635 -9.007 1.00 92.69 209 PRO A CA 1
ATOM 1674 C C . PRO A 1 209 ? 22.718 1.287 -8.466 1.00 92.69 209 PRO A C 1
ATOM 1676 O O . PRO A 1 209 ? 22.785 0.236 -9.128 1.00 92.69 209 PRO A O 1
ATOM 1679 N N . TRP A 1 210 ? 22.211 1.327 -7.240 1.00 92.81 210 TRP A N 1
ATOM 1680 C CA . TRP A 1 210 ? 21.639 0.171 -6.562 1.00 92.81 210 TRP A CA 1
ATOM 1681 C C . TRP A 1 210 ? 20.335 0.548 -5.865 1.00 92.81 210 TRP A C 1
ATOM 1683 O O . TRP A 1 210 ? 20.128 1.694 -5.465 1.00 92.81 210 TRP A O 1
ATOM 1693 N N . TRP A 1 211 ? 19.433 -0.423 -5.775 1.00 94.38 211 TRP A N 1
ATOM 1694 C CA . TRP A 1 211 ? 18.115 -0.241 -5.187 1.00 94.38 211 TRP A CA 1
ATOM 1695 C C . TRP A 1 211 ? 18.176 -0.537 -3.690 1.00 94.38 211 TRP A C 1
ATOM 1697 O O . TRP A 1 211 ? 18.565 -1.640 -3.300 1.00 94.38 211 TRP A O 1
ATOM 1707 N N . LYS A 1 212 ? 17.809 0.436 -2.851 1.00 93.25 212 LYS A N 1
ATOM 1708 C CA . LYS A 1 212 ? 17.616 0.215 -1.416 1.00 93.25 212 LYS A CA 1
ATOM 1709 C C . LYS A 1 212 ? 16.148 -0.116 -1.168 1.00 93.25 212 LYS A C 1
ATOM 1711 O O . LYS A 1 212 ? 15.289 0.739 -1.384 1.00 93.25 212 LYS A O 1
ATOM 1716 N N . SER A 1 213 ? 15.890 -1.335 -0.696 1.00 91.31 213 SER A N 1
ATOM 1717 C CA . SER A 1 213 ? 14.561 -1.762 -0.251 1.00 91.31 213 SER A CA 1
ATOM 1718 C C . SER A 1 213 ? 14.052 -0.864 0.877 1.00 91.31 213 SER A C 1
ATOM 1720 O O . SER A 1 213 ? 14.806 -0.530 1.790 1.00 91.31 213 SER A O 1
ATOM 1722 N N . GLY A 1 214 ? 12.776 -0.487 0.817 1.00 86.38 214 GLY A N 1
ATOM 1723 C CA . GLY A 1 214 ? 12.057 0.131 1.932 1.00 86.38 214 GLY A CA 1
ATOM 1724 C C . GLY A 1 214 ? 11.377 -0.891 2.849 1.00 86.38 214 GLY A C 1
ATOM 1725 O O . GLY A 1 214 ? 10.783 -0.503 3.846 1.00 86.38 214 GLY A O 1
ATOM 1726 N N . LEU A 1 215 ? 11.436 -2.190 2.526 1.00 81.19 215 LEU A N 1
ATOM 1727 C CA . LEU A 1 215 ? 10.758 -3.232 3.309 1.00 81.19 215 LEU A CA 1
ATOM 1728 C C . LEU A 1 215 ? 11.390 -3.466 4.685 1.00 81.19 215 LEU A C 1
ATOM 1730 O O . LEU A 1 215 ? 10.671 -3.834 5.606 1.00 81.19 215 LEU A O 1
ATOM 1734 N N . ASP A 1 216 ? 12.690 -3.203 4.845 1.00 68.75 216 ASP A N 1
ATOM 1735 C CA . ASP A 1 216 ? 13.383 -3.324 6.140 1.00 68.75 216 ASP A CA 1
ATOM 1736 C C . ASP A 1 216 ? 12.846 -2.317 7.178 1.00 68.75 216 ASP A C 1
ATOM 1738 O O . ASP A 1 216 ? 13.068 -2.463 8.377 1.00 68.75 216 ASP A O 1
ATOM 1742 N N . GLU A 1 217 ? 12.133 -1.285 6.715 1.00 66.00 217 GLU A N 1
ATOM 1743 C CA . GLU A 1 217 ? 11.518 -0.238 7.533 1.00 66.00 217 GLU A CA 1
ATOM 1744 C C . GLU A 1 217 ? 10.038 -0.539 7.852 1.00 66.00 217 GLU A C 1
ATOM 1746 O O . GLU A 1 217 ? 9.369 0.297 8.458 1.00 66.00 217 GLU A O 1
ATOM 1751 N N . ILE A 1 218 ? 9.503 -1.704 7.454 1.00 65.50 218 ILE A N 1
ATOM 1752 C CA . ILE A 1 218 ? 8.130 -2.122 7.773 1.00 65.50 218 ILE A CA 1
ATOM 1753 C C . ILE A 1 218 ? 8.160 -2.946 9.066 1.00 65.50 218 ILE A C 1
ATOM 1755 O O . ILE A 1 218 ? 8.478 -4.135 9.020 1.00 65.50 218 ILE A O 1
ATOM 1759 N N . PRO A 1 219 ? 7.831 -2.359 10.229 1.00 64.69 219 PRO A N 1
ATOM 1760 C CA . PRO A 1 219 ? 7.759 -3.122 11.462 1.00 64.69 219 PRO A CA 1
ATOM 1761 C C . PRO A 1 219 ? 6.626 -4.151 11.374 1.00 64.69 219 PRO A C 1
ATOM 1763 O O . PRO A 1 219 ? 5.526 -3.845 10.906 1.00 64.69 219 PRO A O 1
ATOM 1766 N N . GLU A 1 220 ? 6.888 -5.373 11.846 1.00 61.25 220 GLU A N 1
ATOM 1767 C CA . GLU A 1 220 ? 5.884 -6.446 11.854 1.00 61.25 220 GLU 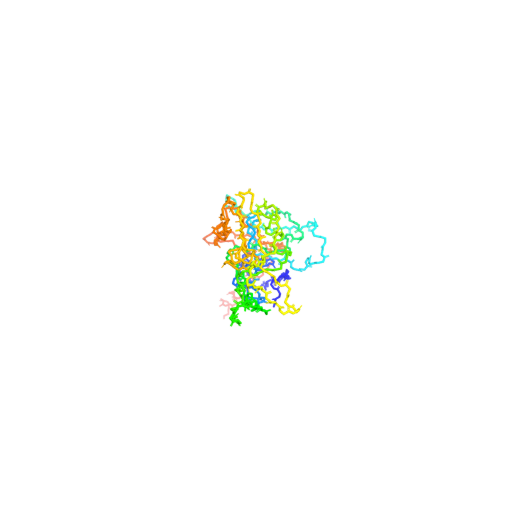A CA 1
ATOM 1768 C C . GLU A 1 220 ? 4.656 -6.054 12.690 1.00 61.25 220 GLU A C 1
ATOM 1770 O O . GLU A 1 220 ? 3.528 -6.272 12.251 1.00 61.25 220 GLU A O 1
ATOM 1775 N N . GLU A 1 221 ? 4.858 -5.385 13.833 1.00 66.00 221 GLU A N 1
ATOM 1776 C CA . GLU A 1 221 ? 3.773 -4.852 14.678 1.00 66.00 221 GLU A CA 1
ATOM 1777 C C . GLU A 1 221 ? 4.104 -3.541 15.417 1.00 66.00 221 GLU A C 1
ATOM 1779 O O . GLU A 1 221 ? 3.253 -3.000 16.122 1.00 66.00 221 GLU A O 1
ATOM 1784 N N . TRP A 1 222 ? 5.321 -3.012 15.280 1.00 64.69 222 TRP A N 1
ATOM 1785 C CA . TRP A 1 222 ? 5.804 -1.929 16.138 1.00 64.69 222 TRP A CA 1
ATOM 1786 C C . TRP A 1 222 ? 5.608 -0.532 15.531 1.00 64.69 222 TRP A C 1
ATOM 1788 O O . TRP A 1 222 ? 6.460 -0.023 14.808 1.00 64.69 222 TRP A O 1
ATOM 1798 N N . ASP A 1 223 ? 4.506 0.120 15.892 1.00 77.44 223 ASP A N 1
ATOM 1799 C CA . ASP A 1 223 ? 4.353 1.578 15.841 1.00 77.44 223 ASP A CA 1
ATOM 1800 C C . ASP A 1 223 ? 4.176 2.070 17.281 1.00 77.44 223 ASP A C 1
ATOM 1802 O O . ASP A 1 223 ? 3.276 1.619 17.986 1.00 77.44 223 ASP A O 1
ATOM 1806 N N . ALA A 1 224 ? 5.051 2.968 17.741 1.00 82.94 224 ALA A N 1
ATOM 1807 C CA . ALA A 1 224 ? 4.989 3.489 19.108 1.00 82.94 224 ALA A CA 1
ATOM 1808 C C . ALA A 1 224 ? 3.793 4.432 19.331 1.00 82.94 224 ALA A C 1
ATOM 1810 O O . ALA A 1 224 ? 3.456 4.749 20.474 1.00 82.94 224 ALA A O 1
ATOM 1811 N N . ARG A 1 225 ? 3.162 4.918 18.254 1.00 88.62 225 ARG A N 1
ATOM 1812 C CA . ARG A 1 225 ? 1.965 5.757 18.342 1.00 88.62 225 ARG A CA 1
ATOM 1813 C C . ARG A 1 225 ? 0.761 4.903 18.751 1.00 88.62 225 ARG A C 1
ATOM 1815 O O . ARG A 1 225 ? 0.636 3.767 18.296 1.00 88.62 225 ARG A O 1
ATOM 1822 N N . PRO A 1 226 ? -0.172 5.450 19.547 1.00 89.25 226 PRO A N 1
ATOM 1823 C CA . PRO A 1 226 ? -1.400 4.742 19.871 1.00 89.25 226 PRO A CA 1
ATOM 1824 C C . PRO A 1 226 ? -2.204 4.446 18.598 1.00 89.25 226 PRO A C 1
ATOM 1826 O O . PRO A 1 226 ? -2.345 5.301 17.720 1.00 89.25 226 PRO A O 1
ATOM 1829 N N . GLU A 1 227 ? -2.741 3.229 18.517 1.00 92.56 227 GLU A N 1
ATOM 1830 C CA . GLU A 1 227 ? -3.657 2.814 17.455 1.00 92.56 227 GLU A CA 1
ATOM 1831 C C . GLU A 1 227 ? -4.912 3.700 17.432 1.00 92.56 227 GLU A C 1
ATOM 1833 O O . GLU A 1 227 ? -5.378 4.175 18.470 1.00 92.56 227 GLU A O 1
ATOM 1838 N N . ILE A 1 228 ? -5.491 3.890 16.243 1.00 95.00 228 ILE A N 1
ATOM 1839 C CA . ILE A 1 228 ? -6.803 4.526 16.110 1.00 95.00 228 ILE A CA 1
ATOM 1840 C C . ILE A 1 228 ? -7.863 3.612 16.735 1.00 95.00 228 ILE A C 1
ATOM 1842 O O . ILE A 1 228 ? -8.083 2.507 16.225 1.00 95.00 228 ILE A O 1
ATOM 1846 N N . PRO A 1 229 ? -8.541 4.056 17.806 1.00 95.25 229 PRO A N 1
ATOM 1847 C CA . PRO A 1 229 ? -9.476 3.219 18.540 1.00 95.25 229 PRO A CA 1
ATOM 1848 C C . PRO A 1 229 ? -10.639 2.798 17.646 1.00 95.25 229 PRO A C 1
ATOM 1850 O O . PRO A 1 229 ? -11.028 3.517 16.725 1.00 95.25 229 PRO A O 1
ATOM 1853 N N . ILE A 1 230 ? -11.185 1.613 17.913 1.00 95.31 230 ILE A N 1
ATOM 1854 C CA . ILE A 1 230 ? -12.379 1.128 17.223 1.00 95.31 230 ILE A CA 1
ATOM 1855 C C . ILE A 1 230 ? -13.583 1.908 17.770 1.00 95.31 230 ILE A C 1
ATOM 1857 O O . ILE A 1 230 ? -13.764 1.914 18.991 1.00 95.31 230 ILE A O 1
ATOM 1861 N N . PRO A 1 231 ? -14.403 2.540 16.910 1.00 95.06 231 PRO A N 1
ATOM 1862 C CA . PRO A 1 231 ? -15.630 3.196 17.326 1.00 95.06 231 PRO A CA 1
ATOM 1863 C C . PRO A 1 231 ? -16.530 2.235 18.099 1.00 95.06 231 PRO A C 1
ATOM 1865 O O . PRO A 1 231 ? -16.730 1.089 17.688 1.00 95.06 231 PRO A O 1
ATOM 1868 N N . MET A 1 232 ? -17.086 2.715 19.202 1.00 93.12 232 MET A N 1
ATOM 1869 C CA . MET A 1 232 ? -18.038 1.990 20.031 1.00 93.12 232 MET A CA 1
ATOM 1870 C C . MET A 1 232 ? -19.392 2.685 20.003 1.00 93.12 232 MET A C 1
ATOM 1872 O O . MET A 1 232 ? -19.464 3.916 19.953 1.00 93.12 232 MET A O 1
ATOM 1876 N N . ARG A 1 233 ? -20.470 1.899 20.065 1.00 91.12 233 ARG A N 1
ATOM 1877 C CA . ARG A 1 233 ? -21.814 2.454 20.245 1.00 91.12 233 ARG A CA 1
ATOM 1878 C C . ARG A 1 233 ? -21.938 3.153 21.599 1.00 91.12 233 ARG A C 1
ATOM 1880 O O . ARG A 1 233 ? -21.214 2.845 22.548 1.00 91.12 233 ARG A O 1
ATOM 1887 N N . ALA A 1 234 ? -22.891 4.076 21.686 1.00 89.00 234 ALA A N 1
ATOM 1888 C CA . ALA A 1 234 ? -23.311 4.619 22.968 1.00 89.00 234 ALA A CA 1
ATOM 1889 C C . ALA A 1 234 ? -23.896 3.508 23.858 1.00 89.00 234 ALA A C 1
ATOM 1891 O O . ALA A 1 234 ? -24.415 2.508 23.354 1.00 89.00 234 ALA A O 1
ATOM 1892 N N . LEU A 1 235 ? -23.800 3.702 25.174 1.00 87.62 235 LEU A N 1
ATOM 1893 C CA . LEU A 1 235 ? -24.530 2.881 26.134 1.00 87.62 235 LEU A CA 1
ATOM 1894 C C . LEU A 1 235 ? -26.025 3.160 26.011 1.00 87.62 235 LEU A C 1
ATOM 1896 O O . LEU A 1 235 ? -26.424 4.314 25.832 1.00 87.62 235 LEU A O 1
ATOM 1900 N N . GLU A 1 236 ? -26.823 2.114 26.160 1.00 86.44 236 GLU A N 1
ATOM 1901 C CA . GLU A 1 236 ? -28.258 2.249 26.376 1.00 86.44 236 GLU A CA 1
ATOM 1902 C C . GLU A 1 236 ? -28.540 2.872 27.750 1.00 86.44 236 GLU A C 1
ATOM 1904 O O . GLU A 1 236 ? -27.686 2.902 28.639 1.00 86.44 236 GLU A O 1
ATOM 1909 N N . ALA A 1 237 ? -29.762 3.368 27.953 1.00 85.75 237 ALA A N 1
ATOM 1910 C CA . ALA A 1 237 ? -30.137 4.058 29.190 1.00 85.75 237 ALA A CA 1
ATOM 1911 C C . ALA A 1 237 ? -29.988 3.189 30.457 1.00 85.75 237 ALA A C 1
ATOM 1913 O O . ALA A 1 237 ? -29.783 3.722 31.546 1.00 85.75 237 ALA A O 1
ATOM 1914 N N . ASN A 1 238 ? -30.098 1.865 30.321 1.00 84.25 238 ASN A N 1
ATOM 1915 C CA . ASN A 1 238 ? -29.935 0.892 31.401 1.00 84.25 238 ASN A CA 1
ATOM 1916 C C . ASN A 1 238 ? -28.520 0.298 31.476 1.00 84.25 238 ASN A C 1
ATOM 1918 O O . ASN A 1 238 ? -28.266 -0.548 32.327 1.00 84.25 238 ASN A O 1
ATOM 1922 N N . GLU A 1 239 ? -27.593 0.698 30.611 1.00 87.69 239 GLU A N 1
ATOM 1923 C CA . GLU A 1 239 ? -26.235 0.165 30.585 1.00 87.69 239 GLU A CA 1
ATOM 1924 C C . GLU A 1 239 ? -25.258 1.096 31.307 1.00 87.69 239 GLU A C 1
ATOM 1926 O O . GLU A 1 239 ? -25.299 2.322 31.188 1.00 87.69 239 GLU A O 1
ATOM 1931 N N . ARG A 1 240 ? -24.300 0.504 32.021 1.00 89.25 240 ARG A N 1
ATOM 1932 C CA . ARG A 1 240 ? -23.151 1.227 32.573 1.00 89.25 240 ARG A CA 1
ATOM 1933 C C . ARG A 1 240 ? -21.879 0.409 32.442 1.00 89.25 240 ARG A C 1
ATOM 1935 O O . ARG A 1 240 ? -21.904 -0.819 32.485 1.00 89.25 240 ARG A O 1
ATOM 1942 N N . LEU A 1 241 ? -20.749 1.099 32.317 1.00 89.81 241 LEU A N 1
ATOM 1943 C CA . LEU A 1 241 ? -19.440 0.456 32.362 1.00 89.81 241 LEU A CA 1
ATOM 1944 C C . LEU A 1 241 ? -19.033 0.219 33.817 1.00 89.81 241 LEU A C 1
ATOM 1946 O O . LEU A 1 241 ? -19.188 1.098 34.667 1.00 89.81 241 LEU A O 1
ATOM 1950 N N . GLN A 1 242 ? -18.487 -0.959 34.097 1.00 88.69 242 GLN A N 1
ATOM 1951 C CA . GLN A 1 242 ? -17.976 -1.325 35.411 1.00 88.69 242 GLN A CA 1
ATOM 1952 C C . GLN A 1 242 ? -16.623 -2.025 35.281 1.00 88.69 242 GLN A C 1
ATOM 1954 O O . GLN A 1 242 ? -16.407 -2.843 34.384 1.00 88.69 242 GLN A O 1
ATOM 1959 N N . LEU A 1 243 ? -15.720 -1.727 36.218 1.00 86.75 243 LEU A N 1
ATOM 1960 C CA . LEU A 1 243 ? -14.504 -2.509 36.419 1.00 86.75 243 LEU A CA 1
ATOM 1961 C C . LEU A 1 243 ? -14.855 -3.821 37.127 1.00 86.75 243 LEU A C 1
ATOM 1963 O O . LEU A 1 243 ? -15.365 -3.834 38.247 1.00 86.75 243 LEU A O 1
ATOM 1967 N N . GLY A 1 244 ? -14.606 -4.925 36.438 1.00 78.56 244 GLY A N 1
ATOM 1968 C CA . GLY A 1 244 ? -14.726 -6.280 36.942 1.00 78.56 244 GLY A CA 1
ATOM 1969 C C . GLY A 1 244 ? -13.479 -6.777 37.661 1.00 78.56 244 GLY A C 1
ATOM 1970 O O . GLY A 1 244 ? -12.466 -6.086 37.800 1.00 78.56 244 GLY A O 1
ATOM 1971 N N . PHE A 1 245 ? -13.554 -8.032 38.096 1.00 76.56 245 PHE A N 1
ATOM 1972 C CA . PHE A 1 245 ? -12.418 -8.732 38.682 1.00 76.56 245 PHE A CA 1
ATOM 1973 C C . PHE A 1 245 ? -11.245 -8.793 37.687 1.00 76.56 245 PHE A C 1
ATOM 1975 O O . PHE A 1 245 ? -11.437 -9.042 36.498 1.00 76.56 245 PHE A O 1
ATOM 1982 N N . GLY A 1 246 ? -10.025 -8.529 38.165 1.00 79.25 246 GLY A N 1
ATOM 1983 C CA . GLY A 1 246 ? -8.828 -8.476 37.316 1.00 79.25 246 GLY A CA 1
ATOM 1984 C C . GLY A 1 246 ? -8.699 -7.216 36.447 1.00 79.25 246 GLY A C 1
ATOM 1985 O O . GLY A 1 246 ? -7.847 -7.186 35.565 1.00 79.25 246 GLY A O 1
ATOM 1986 N N . GLY A 1 247 ? -9.523 -6.183 36.675 1.00 80.44 247 GLY A N 1
ATOM 1987 C CA . GLY A 1 247 ? -9.451 -4.910 35.944 1.00 80.44 247 GLY A CA 1
ATOM 1988 C C . GLY A 1 247 ? -10.073 -4.946 34.545 1.00 80.44 247 GLY A C 1
ATOM 1989 O O . GLY A 1 247 ? -9.947 -3.981 33.793 1.00 80.44 247 GLY A O 1
ATOM 1990 N N . ALA A 1 248 ? -10.753 -6.039 34.186 1.00 83.44 248 ALA A N 1
ATOM 1991 C CA . ALA A 1 248 ? -11.500 -6.131 32.939 1.00 83.44 248 ALA A CA 1
ATOM 1992 C C . ALA A 1 248 ? -12.705 -5.185 32.964 1.00 83.44 248 ALA A C 1
ATOM 1994 O O . ALA A 1 248 ? -13.397 -5.075 33.973 1.00 83.44 248 ALA A O 1
ATOM 1995 N N . ILE A 1 249 ? -12.981 -4.520 31.847 1.00 88.19 249 ILE A N 1
ATOM 1996 C CA . ILE A 1 249 ? -14.143 -3.639 31.723 1.00 88.19 249 ILE A CA 1
ATOM 1997 C C . ILE A 1 249 ? -15.282 -4.434 31.114 1.00 88.19 249 ILE A C 1
ATOM 1999 O O . ILE A 1 249 ? -15.124 -5.116 30.098 1.00 88.19 249 ILE A O 1
ATOM 2003 N N . GLN A 1 250 ? -16.434 -4.317 31.744 1.00 88.88 250 GLN A N 1
ATOM 2004 C CA . GLN A 1 250 ? -17.646 -5.014 31.367 1.00 88.88 250 GLN A CA 1
ATOM 2005 C C . GLN A 1 250 ? -18.805 -4.029 31.363 1.00 88.88 250 GLN A C 1
ATOM 2007 O O . GLN A 1 250 ? -18.791 -3.022 32.079 1.00 88.88 250 GLN A O 1
ATOM 2012 N N . VAL A 1 251 ? -19.775 -4.301 30.503 1.00 88.50 251 VAL A N 1
ATOM 2013 C CA . VAL A 1 251 ? -21.045 -3.592 30.519 1.00 88.50 251 VAL A CA 1
ATOM 2014 C C . VAL A 1 251 ? -21.955 -4.356 31.455 1.00 88.50 251 VAL A C 1
ATOM 2016 O O . VAL A 1 251 ? -22.062 -5.577 31.353 1.00 88.50 251 VAL A O 1
ATOM 2019 N N . VAL A 1 252 ? -22.563 -3.637 32.385 1.00 86.81 252 VAL A N 1
ATOM 2020 C CA . VAL A 1 252 ? -23.589 -4.174 33.269 1.00 86.81 252 VAL A CA 1
ATOM 2021 C C . VAL A 1 252 ? -24.881 -3.485 32.894 1.00 86.81 252 VAL A C 1
ATOM 2023 O O . VAL A 1 252 ? -24.942 -2.250 32.857 1.00 86.81 252 VAL A O 1
ATOM 2026 N N . THR A 1 253 ? -25.905 -4.276 32.619 1.00 83.38 253 THR A N 1
ATOM 2027 C CA . THR A 1 253 ? -27.260 -3.758 32.513 1.00 83.38 253 THR A CA 1
ATOM 2028 C C . THR A 1 253 ? -27.798 -3.636 33.928 1.00 83.38 253 THR A C 1
ATOM 2030 O O . THR A 1 253 ? -27.881 -4.627 34.653 1.00 83.38 253 THR A O 1
ATOM 2033 N N . ALA A 1 254 ? -28.149 -2.431 34.354 1.00 68.88 254 ALA A N 1
ATOM 2034 C CA . ALA A 1 254 ? -29.033 -2.295 35.491 1.00 68.88 254 ALA A CA 1
ATOM 2035 C C . ALA A 1 254 ? -30.365 -2.946 35.089 1.00 68.88 254 ALA A C 1
ATOM 2037 O O . ALA A 1 254 ? -31.060 -2.435 34.206 1.00 68.88 254 ALA A O 1
ATOM 2038 N N . GLU A 1 255 ? -30.736 -4.066 35.721 1.00 60.25 255 GLU A N 1
ATOM 2039 C CA . GLU A 1 255 ? -32.165 -4.311 35.929 1.00 60.25 255 GLU A CA 1
ATOM 2040 C C . GLU A 1 255 ? -32.717 -2.998 36.492 1.00 60.25 255 GLU A C 1
ATOM 2042 O O . GLU A 1 255 ? -32.080 -2.387 37.359 1.00 60.25 255 GLU A O 1
ATOM 2047 N N . SER A 1 256 ? -33.845 -2.498 35.976 1.00 55.25 256 SER A N 1
ATOM 2048 C CA . SER A 1 256 ? -34.470 -1.370 36.661 1.00 55.25 256 SER A CA 1
ATOM 2049 C C . SER A 1 256 ? -34.632 -1.788 38.125 1.00 55.25 256 SER A C 1
ATOM 2051 O O . SER A 1 256 ? -34.964 -2.944 38.391 1.00 55.25 256 SER A O 1
ATOM 2053 N N . ASP A 1 257 ? -34.399 -0.896 39.090 1.00 54.53 257 ASP A N 1
ATOM 2054 C CA . ASP A 1 257 ? -34.606 -1.229 40.512 1.00 54.53 257 ASP A CA 1
ATOM 2055 C C . ASP A 1 257 ? -35.988 -1.882 40.739 1.00 54.53 257 ASP A C 1
ATOM 2057 O O . ASP A 1 257 ? -36.188 -2.691 41.640 1.00 54.53 257 ASP A O 1
ATOM 2061 N N . THR A 1 258 ? -36.944 -1.581 39.856 1.00 55.84 258 THR A N 1
ATOM 2062 C CA . THR A 1 258 ? -38.273 -2.184 39.788 1.00 55.84 258 THR A CA 1
ATOM 2063 C C . THR A 1 258 ? -38.268 -3.678 39.448 1.00 55.84 258 THR A C 1
ATOM 2065 O O . THR A 1 258 ? -39.049 -4.422 40.037 1.00 55.84 258 THR A O 1
ATOM 2068 N N . ASP A 1 259 ? -37.429 -4.141 38.525 1.00 59.41 259 ASP A N 1
ATOM 2069 C CA . ASP A 1 259 ? -37.335 -5.554 38.146 1.00 59.41 259 ASP A CA 1
ATOM 2070 C C . ASP A 1 259 ? -36.544 -6.378 39.165 1.00 59.41 259 ASP A C 1
ATOM 2072 O O . ASP A 1 259 ? -36.988 -7.479 39.507 1.00 59.41 259 ASP A O 1
ATOM 2076 N N . LEU A 1 260 ? -35.491 -5.810 39.767 1.00 60.72 260 LEU A N 1
ATOM 2077 C CA . LEU A 1 260 ? -34.785 -6.434 40.891 1.00 60.72 260 LEU A CA 1
ATOM 2078 C C . LEU A 1 260 ? -35.737 -6.644 42.080 1.00 60.72 260 LEU A C 1
ATOM 2080 O O . LEU A 1 260 ? -35.815 -7.741 42.636 1.00 60.72 260 LEU A O 1
ATOM 2084 N N . LEU A 1 261 ? -36.525 -5.620 42.431 1.00 66.50 261 LEU A N 1
ATOM 2085 C CA . LEU A 1 261 ? -37.541 -5.714 43.483 1.00 66.50 261 LEU A CA 1
ATOM 2086 C C . LEU A 1 261 ? -38.624 -6.744 43.144 1.00 66.50 261 LEU A C 1
ATOM 2088 O O . LEU A 1 261 ? -38.991 -7.540 44.002 1.00 66.50 261 LEU A O 1
ATOM 2092 N N . ARG A 1 262 ? -39.086 -6.817 41.889 1.00 71.25 262 ARG A N 1
ATOM 2093 C CA . ARG A 1 262 ? -40.040 -7.856 41.453 1.00 71.25 262 ARG A CA 1
ATOM 2094 C C . ARG A 1 262 ? -39.451 -9.263 41.525 1.00 71.25 262 ARG A C 1
ATOM 2096 O O . ARG A 1 262 ? -40.189 -10.214 41.782 1.00 71.25 262 ARG A O 1
ATOM 2103 N N . ARG A 1 263 ? -38.151 -9.423 41.264 1.00 72.25 263 ARG A N 1
ATOM 2104 C CA . ARG A 1 263 ? -37.443 -10.708 41.355 1.00 72.25 263 ARG A CA 1
ATOM 2105 C C . ARG A 1 263 ? -37.280 -11.127 42.815 1.00 72.25 263 ARG A C 1
ATOM 2107 O O . ARG A 1 263 ? -37.567 -12.273 43.147 1.00 72.25 263 ARG A O 1
ATOM 2114 N N . ILE A 1 264 ? -36.931 -10.185 43.692 1.00 78.31 264 ILE A N 1
ATOM 2115 C CA . ILE A 1 264 ? -36.901 -10.389 45.146 1.00 78.31 264 ILE A CA 1
ATOM 2116 C C . ILE A 1 264 ? -38.296 -10.771 45.659 1.00 78.31 264 ILE A C 1
ATOM 2118 O O . ILE A 1 264 ? -38.432 -11.802 46.311 1.00 78.31 264 ILE A O 1
ATOM 2122 N N . ASP A 1 265 ? -39.342 -10.023 45.302 1.00 83.81 265 ASP A N 1
ATOM 2123 C CA . ASP A 1 265 ? -40.724 -10.292 45.728 1.00 83.81 265 ASP A CA 1
ATOM 2124 C C . ASP A 1 265 ? -41.253 -11.649 45.247 1.00 83.81 265 ASP A C 1
ATOM 2126 O O . ASP A 1 265 ? -42.087 -12.269 45.913 1.00 83.81 265 ASP A O 1
ATOM 2130 N N . ARG A 1 266 ? -40.802 -12.108 44.076 1.00 85.81 266 ARG A N 1
ATOM 2131 C CA . ARG A 1 266 ? -41.133 -13.432 43.537 1.00 85.81 266 ARG A CA 1
ATOM 2132 C C . ARG A 1 266 ? -40.435 -14.531 44.326 1.00 85.81 266 ARG A C 1
ATOM 2134 O O . ARG A 1 266 ? -41.106 -15.436 44.806 1.00 85.81 266 ARG A O 1
ATOM 2141 N N . ASN A 1 267 ? -39.126 -14.404 44.528 1.00 85.75 267 ASN A N 1
ATOM 2142 C CA . ASN A 1 267 ? -38.335 -15.385 45.268 1.00 85.75 267 ASN A CA 1
ATOM 2143 C C . ASN A 1 267 ? -38.787 -15.482 46.733 1.00 85.75 267 ASN A C 1
ATOM 2145 O O . ASN A 1 267 ? -38.866 -16.574 47.285 1.00 85.75 267 ASN A O 1
ATOM 2149 N N . VAL A 1 268 ? -39.134 -14.355 47.363 1.00 90.75 268 VAL A N 1
ATOM 2150 C CA . VAL A 1 268 ? -39.690 -14.333 48.725 1.00 90.75 268 VAL A CA 1
ATOM 2151 C C . VAL A 1 268 ? -41.038 -15.058 48.784 1.00 90.75 268 VAL A C 1
ATOM 2153 O O . VAL A 1 268 ? -41.289 -15.775 49.751 1.00 90.75 268 VAL A O 1
ATOM 2156 N N . ARG A 1 269 ? -41.891 -14.912 47.761 1.00 86.75 269 ARG A N 1
ATOM 2157 C CA . ARG A 1 269 ? -43.155 -15.657 47.660 1.00 86.75 269 ARG A CA 1
ATOM 2158 C C . ARG A 1 269 ? -42.930 -17.156 47.503 1.00 86.75 269 ARG A C 1
ATOM 2160 O O . ARG A 1 269 ? -43.495 -17.915 48.275 1.00 86.75 269 ARG A O 1
ATOM 2167 N N . GLU A 1 270 ? -42.061 -17.568 46.584 1.00 89.50 270 GLU A N 1
ATOM 2168 C CA . GLU A 1 270 ? -41.738 -18.986 46.377 1.00 89.50 270 GLU A CA 1
ATOM 2169 C C . GLU A 1 270 ? -41.156 -19.635 47.641 1.00 89.50 270 GLU A C 1
ATOM 2171 O O . GLU A 1 270 ? -41.533 -20.747 47.997 1.00 89.50 270 GLU A O 1
ATOM 2176 N N . ILE A 1 271 ? -40.285 -18.925 48.367 1.00 89.69 271 ILE A N 1
ATOM 2177 C CA . ILE A 1 271 ? -39.744 -19.403 49.646 1.00 89.69 271 ILE A CA 1
ATOM 2178 C C . ILE A 1 271 ? -40.846 -19.509 50.705 1.00 89.69 271 ILE A C 1
ATOM 2180 O O . ILE A 1 271 ? -40.866 -20.486 51.449 1.00 89.69 271 ILE A O 1
ATOM 2184 N N . ARG A 1 272 ? -41.760 -18.533 50.794 1.00 87.81 272 ARG A N 1
ATOM 2185 C CA . ARG A 1 272 ? -42.882 -18.598 51.742 1.00 87.81 272 ARG A CA 1
ATOM 2186 C C . ARG A 1 272 ? -43.779 -19.800 51.447 1.00 87.81 272 ARG A C 1
ATOM 2188 O O . ARG A 1 272 ? -44.070 -20.559 52.365 1.00 87.81 272 ARG A O 1
ATOM 2195 N N . ASP A 1 273 ? -44.144 -20.006 50.187 1.00 90.88 273 ASP A N 1
ATOM 2196 C CA . ASP A 1 273 ? -45.007 -21.114 49.770 1.00 90.88 273 ASP A CA 1
ATOM 2197 C C . ASP A 1 273 ? -44.349 -22.486 50.032 1.00 90.88 273 ASP A C 1
ATOM 2199 O O . ASP A 1 273 ? -45.039 -23.446 50.361 1.00 90.88 273 ASP A O 1
ATOM 2203 N N . LEU A 1 274 ? -43.014 -22.574 49.959 1.00 87.06 274 LEU A N 1
ATOM 2204 C CA . LEU A 1 274 ? -42.239 -23.774 50.313 1.00 87.06 274 LEU A CA 1
ATOM 2205 C C . LEU A 1 274 ? -42.114 -24.030 51.824 1.00 87.06 274 LEU A C 1
ATOM 2207 O O . LEU A 1 274 ? -41.804 -25.150 52.221 1.00 87.06 274 LEU A O 1
ATOM 2211 N N . VAL A 1 275 ? -42.265 -23.001 52.659 1.00 87.25 275 VAL A N 1
ATOM 2212 C CA . VAL A 1 275 ? -42.144 -23.108 54.124 1.00 87.25 275 VAL A CA 1
ATOM 2213 C C . VAL A 1 275 ? -43.507 -23.321 54.788 1.00 87.25 275 VAL A C 1
ATOM 2215 O O . VAL A 1 275 ? -43.574 -23.933 55.854 1.00 87.25 275 VAL A O 1
ATOM 2218 N N . GLU A 1 276 ? -44.582 -22.808 54.187 1.00 83.31 276 GLU A N 1
ATOM 2219 C CA . GLU A 1 276 ? -45.946 -22.852 54.734 1.00 83.31 276 GLU A CA 1
ATOM 2220 C C . GLU A 1 276 ? -46.829 -23.967 54.135 1.00 83.31 276 GLU A C 1
ATOM 2222 O O . GLU A 1 276 ? -47.907 -24.227 54.677 1.00 83.31 276 GLU A O 1
ATOM 2227 N N . GLY A 1 277 ? -46.390 -24.626 53.055 1.00 67.50 277 GLY A N 1
ATOM 2228 C CA . GLY A 1 277 ? -47.024 -25.816 52.464 1.00 67.50 277 GLY A CA 1
ATOM 2229 C C . GLY A 1 277 ? -46.409 -27.126 52.940 1.00 67.50 277 GLY A C 1
ATOM 2230 O O . GLY A 1 277 ? -47.186 -28.089 53.132 1.00 67.50 277 GLY A O 1
#

Organism: NCBI:txid412755

Sequence (277 aa):
MNIFTPTAAEIFPPDLEIYPVAMLALFPRLTRAKYRQHTGEQAPPWEPSRRIKRWADRTLGEADPDGAYPVRWYQVEAGEIAWKETTITNAEAAALNLPGQYDYPKWDPAPVGGFQASNYDGSRQQVDVDAVSTREQAEILSAELNGLGVEEHSLDGPFYFWFEPSEKRRIWWVKLSGGGKIFAGRLLKKQYVNGVGAPGRWIRSERVPWWKSGLDEIPEEWDARPEIPIPMRALEANERLQLGFGGAIQVVTAESDTDLLRRIDRNVREIRDLVEG

Secondary structure (DSSP, 8-state):
--TTS--------TT-SEEEGGGGBSS----HHHHHHHHSSPPPPP-TTSPPB----GGGGGS-TTSEEEEEEEEEETTEEEEEEEEEEHHHHH--B--S---PPP--PPPPSEEEEETTT--EEEPPGGG-B-HHHHHHHHHHTT-S-EEE-PPPTTEEEEE-TT---B-EEEEPTTS-EEEHHHHHHHHGGG-TT--EEEEP-SS--EEEESGGG--SS---SPPPPPPBPPPPTTEEEEE-GGG-EEEEE---HHHHHHHHHHHHHHHHHHHH-

pLDDT: mean 88.23, std 10.79, range [49.66, 98.31]